Protein 3PWF (pdb70)

Solvent-accessible surface area: 15408 Å² total; per-residue (Å²): 98,4,169,123,104,93,3,64,101,34,1,68,75,0,12,19,18,1,0,44,4,8,0,50,4,43,2,0,2,59,58,0,84,134,63,51,23,66,39,0,0,32,2,0,92,0,0,1,49,0,1,11,0,0,0,36,26,0,2,84,3,18,41,82,44,27,136,0,18,94,1,0,53,59,2,18,100,23,2,40,109,14,31,124,104,20,0,49,86,25,28,122,21,0,89,176,40,41,19,152,50,0,43,112,5,1,74,32,0,20,49,1,0,88,48,0,4,73,31,0,90,131,2,42,124,58,5,108,145,60,89,33,10,145,21,173,59,0,16,0,0,30,78,0,0,25,3,10,37,40,142,15,54,121,141,4,94,40,43,41,11,47,60,172,128,11,49,61,43,152,109,6,176,131,104,94,2,95,103,34,1,63,78,0,11,19,19,1,0,42,2,7,0,47,4,43,1,0,3,56,59,0,87,133,65,51,24,62,37,0,0,18,3,0,91,0,0,1,47,0,0,11,0,0,0,33,25,0,3,86,2,19,43,83,46,27,141,0,16,95,1,0,54,59,2,15,103,23,2,36,110,16,31,123,102,21,0,47,86,26,33,122,23,1,106,178,28,51,20,165,61,0,44,121,10,0,77,29,0,20,45,0,0,89,40,0,4,85,24,0,106,135,1,41,91,69,6,107,139,60,82,34,14,160,19,165,76,0,32,0,0,33,79,0,0,40,2,16,44,59,133,7,38,129,142,0,79,28,39,44,11,65,73,146,98,14,52,62,46,134

Foldseek 3Di:
DDDDVVVLVVLVVLLVVLVVQLVVLQVVLVVCVVVPNNVSSVVSNVVSVVSVVVNVVSCVVNVNDDDLLVVLVVLLVVLVCLQPPNLVVQLVVCVVVVPVVSVVLSQLANVQSVVSNVVSVVQSVQVVVVHGDDFDKKWAAPPRGRIGTNDDDQARPRPGHGSVRTDMGD/DDDDVVVLVVLVVLLVVLQVLLVVLQVVLVVCVVVPNNVVSVVSNVVSVVSVVSNVVSCVVNVNDDDLLVVLVVLLVVLVCLQPPNLVVQLVVCVVVVPVVSVLLSQLVNVQSVVSNVVSVVQSVQVVVPHGDDFDKKWAAPPRGRIDTPAFDCADPRPGHGSVRTDMDD

CATH classification: 1.20.1260.10 (+1 more: 2.20.28.10)

InterPro domains:
  IPR003251 Rubrerythrin, diiron-binding domain [PF02915] (10-124)
  IPR003251 Rubrerythrin, diiron-binding domain [cd01041] (7-129)
  IPR009040 Ferritin-like diiron domain [PS50905] (2-132)
  IPR009078 Ferritin-like superfamily [SSF47240] (3-132)
  IPR012347 Ferritin-like [G3DSA:1.20.1260.10] (2-132)
  IPR024934 Rubredoxin-like domain [PS50903] (137-170)
  IPR048574 Rubrerythrin, rubredoxin-like domain [PF21349] (140-167)
  IPR052753 Rubrerythrin-2/Nigerythrin [PTHR33746] (5-171)

Structure (mmCIF, N/CA/C/O backbone):
data_3PWF
#
_entry.id   3PWF
#
_cell.length_a   104.870
_cell.length_b   104.870
_cell.length_c   79.840
_cell.angle_alpha   90.000
_cell.angle_beta   90.000
_cell.angle_gamma   90.000
#
_symmetry.space_group_name_H-M   'P 42 21 2'
#
loop_
_entity.id
_entity.type
_entity.pdbx_description
1 polymer Rubrerythrin
2 non-polymer 'FE (II) ION'
3 water water
#
loop_
_atom_site.group_PDB
_atom_site.id
_atom_site.type_symbol
_atom_site.label_atom_id
_atom_site.label_alt_id
_atom_site.label_comp_id
_atom_site.label_asym_id
_atom_site.label_entity_id
_atom_site.label_seq_id
_atom_site.pdbx_PDB_ins_code
_atom_site.Cartn_x
_atom_site.Cartn_y
_atom_site.Cartn_z
_atom_site.occupancy
_atom_site.B_iso_or_equiv
_atom_site.auth_seq_id
_atom_site.auth_comp_id
_atom_site.auth_asym_id
_atom_site.auth_atom_id
_atom_site.pdbx_PDB_model_num
ATOM 1 N N . VAL A 1 1 ? 12.752 -39.066 -32.612 1.00 21.57 2 VAL A N 1
ATOM 2 C CA . VAL A 1 1 ? 11.584 -39.809 -31.965 1.00 19.57 2 VAL A CA 1
ATOM 3 C C . VAL A 1 1 ? 12.194 -41.054 -31.366 1.00 20.12 2 VAL A C 1
ATOM 4 O O . VAL A 1 1 ? 13.039 -41.688 -31.950 1.00 20.04 2 VAL A O 1
ATOM 8 N N . VAL A 1 2 ? 11.828 -41.336 -30.136 1.00 18.13 3 VAL A N 1
ATOM 9 C CA . VAL A 1 2 ? 12.372 -42.570 -29.473 1.00 18.48 3 VAL A CA 1
ATOM 10 C C . VAL A 1 2 ? 11.885 -43.833 -30.149 1.00 18.67 3 VAL A C 1
ATOM 11 O O . VAL A 1 2 ? 10.673 -43.910 -30.474 1.00 22.95 3 VAL A O 1
ATOM 15 N N . LYS A 1 3 ? 12.759 -44.840 -30.324 1.00 16.22 4 LYS A N 1
ATOM 16 C CA . LYS A 1 3 ? 12.428 -46.010 -31.054 1.00 20.64 4 LYS A CA 1
ATOM 17 C C . LYS A 1 3 ? 12.670 -47.327 -30.241 1.00 19.25 4 LYS A C 1
ATOM 18 O O . LYS A 1 3 ? 11.879 -48.312 -30.427 1.00 21.80 4 LYS A O 1
ATOM 24 N N . ARG A 1 4 ? 13.574 -47.320 -29.281 1.00 14.15 5 ARG A N 1
ATOM 25 C CA . ARG A 1 4 ? 13.851 -48.588 -28.589 1.00 13.42 5 ARG A CA 1
ATOM 26 C C . ARG A 1 4 ? 12.696 -48.950 -27.663 1.00 15.46 5 ARG A C 1
ATOM 27 O O . ARG A 1 4 ? 12.086 -48.051 -27.020 1.00 15.27 5 ARG A O 1
ATOM 35 N N . THR A 1 5 ? 12.296 -50.223 -27.618 1.00 14.13 6 THR A N 1
ATOM 36 C CA . THR A 1 5 ? 11.039 -50.636 -26.983 1.00 12.35 6 THR A CA 1
ATOM 37 C C . THR A 1 5 ? 11.026 -50.331 -25.496 1.00 12.40 6 THR A C 1
ATOM 38 O O . THR A 1 5 ? 10.014 -49.833 -24.984 1.00 12.38 6 THR A O 1
ATOM 42 N N . MET A 1 6 ? 12.142 -50.649 -24.812 1.00 10.60 7 MET A N 1
ATOM 43 C CA . MET A 1 6 ? 12.042 -50.412 -23.304 1.00 10.12 7 MET A CA 1
ATOM 44 C C . MET A 1 6 ? 11.983 -48.874 -22.983 1.00 12.17 7 MET A C 1
ATOM 45 O O . MET A 1 6 ? 11.180 -48.432 -22.150 1.00 10.53 7 MET A O 1
ATOM 50 N N . THR A 1 7 ? 12.817 -48.060 -23.644 1.00 11.91 8 THR A N 1
ATOM 51 C CA . THR A 1 7 ? 12.763 -46.602 -23.405 1.00 11.28 8 THR A CA 1
ATOM 52 C C . THR A 1 7 ? 11.427 -46.033 -23.797 1.00 10.55 8 THR A C 1
ATOM 53 O O . THR A 1 7 ? 10.894 -45.138 -23.109 1.00 10.92 8 THR A O 1
ATOM 57 N N . LYS A 1 8 ? 10.872 -46.515 -24.916 1.00 10.72 9 LYS A N 1
ATOM 58 C CA . LYS A 1 8 ? 9.526 -46.020 -25.234 1.00 11.99 9 LYS A CA 1
ATOM 59 C C . LYS A 1 8 ? 8.516 -46.368 -24.183 1.00 11.65 9 LYS A C 1
ATOM 60 O O . LYS A 1 8 ? 7.680 -45.497 -23.814 1.00 11.92 9 LYS A O 1
ATOM 66 N N A LYS A 1 9 ? 8.555 -47.598 -23.656 0.50 10.99 10 LYS A N 1
ATOM 67 N N B LYS A 1 9 ? 8.581 -47.591 -23.642 0.50 10.87 10 LYS A N 1
ATOM 68 C CA A LYS A 1 9 ? 7.588 -47.987 -22.613 0.50 11.51 10 LYS A CA 1
ATOM 69 C CA B LYS A 1 9 ? 7.618 -47.993 -22.600 0.50 11.44 10 LYS A CA 1
ATOM 70 C C A LYS A 1 9 ? 7.785 -47.092 -21.357 0.50 11.43 10 LYS A C 1
ATOM 71 C C B LYS A 1 9 ? 7.798 -47.094 -21.355 0.50 11.42 10 LYS A C 1
ATOM 72 O O A LYS A 1 9 ? 6.792 -46.673 -20.765 0.50 10.63 10 LYS A O 1
ATOM 73 O O B LYS A 1 9 ? 6.823 -46.680 -20.759 0.50 11.00 10 LYS A O 1
ATOM 84 N N . PHE A 1 10 ? 9.040 -46.804 -21.010 1.00 10.14 11 PHE A N 1
ATOM 85 C CA . PHE A 1 10 ? 9.308 -45.956 -19.790 1.00 9.35 11 PHE A CA 1
ATOM 86 C C . PHE A 1 10 ? 8.841 -44.538 -20.057 1.00 9.17 11 PHE A C 1
ATOM 87 O O . PHE A 1 10 ? 8.325 -43.953 -19.113 1.00 9.61 11 PHE A O 1
ATOM 95 N N . LEU A 1 11 ? 8.984 -43.975 -21.254 1.00 9.52 12 LEU A N 1
ATOM 96 C CA . LEU A 1 11 ? 8.509 -42.606 -21.469 1.00 11.40 12 LEU A CA 1
ATOM 97 C C . LEU A 1 11 ? 6.959 -42.610 -21.508 1.00 10.82 12 LEU A C 1
ATOM 98 O O . LEU A 1 11 ? 6.351 -41.631 -21.070 1.00 12.19 12 LEU A O 1
ATOM 103 N N . GLU A 1 12 ? 6.332 -43.699 -21.949 1.00 11.06 13 GLU A N 1
ATOM 104 C CA . GLU A 1 12 ? 4.829 -43.781 -21.876 1.00 11.62 13 GLU A CA 1
ATOM 105 C C . GLU A 1 12 ? 4.401 -43.830 -20.391 1.00 9.83 13 GLU A C 1
ATOM 106 O O . GLU A 1 12 ? 3.427 -43.127 -20.050 1.00 11.74 13 GLU A O 1
ATOM 112 N N . GLU A 1 13 ? 5.114 -44.605 -19.577 1.00 10.83 14 GLU A N 1
ATOM 113 C CA . GLU A 1 13 ? 4.845 -44.629 -18.105 1.00 11.94 14 GLU A CA 1
ATOM 114 C C . GLU A 1 13 ? 5.090 -43.266 -17.516 1.00 11.67 14 GLU A C 1
ATOM 115 O O . GLU A 1 13 ? 4.276 -42.787 -16.643 1.00 11.42 14 GLU A O 1
ATOM 121 N N . ALA A 1 14 ? 6.201 -42.633 -17.904 1.00 10.64 15 ALA A N 1
ATOM 122 C CA . ALA A 1 14 ? 6.498 -41.287 -17.336 1.00 9.97 15 ALA A CA 1
ATOM 123 C C . ALA A 1 14 ? 5.434 -40.253 -17.795 1.00 10.07 15 ALA A C 1
ATOM 124 O O . ALA A 1 14 ? 5.078 -39.360 -17.034 1.00 11.84 15 ALA A O 1
ATOM 126 N N . PHE A 1 15 ? 4.945 -40.291 -19.080 1.00 9.33 16 PHE A N 1
ATOM 127 C CA . PHE A 1 15 ? 3.890 -39.436 -19.482 1.00 8.86 16 PHE A CA 1
ATOM 128 C C . PHE A 1 15 ? 2.640 -39.646 -18.596 1.00 10.61 16 PHE A C 1
ATOM 129 O O . PHE A 1 15 ? 2.007 -38.656 -18.185 1.00 9.89 16 PHE A O 1
ATOM 137 N N . ALA A 1 16 ? 2.240 -40.897 -18.373 1.00 10.33 17 ALA A N 1
ATOM 138 C CA . ALA A 1 16 ? 1.086 -41.127 -17.464 1.00 10.62 17 ALA A CA 1
ATOM 139 C C . ALA A 1 16 ? 1.360 -40.600 -16.044 1.00 11.20 17 ALA A C 1
ATOM 140 O O . ALA A 1 16 ? 0.472 -39.960 -15.473 1.00 11.44 17 ALA A O 1
ATOM 142 N N . GLY A 1 17 ? 2.568 -40.789 -15.523 1.00 11.21 18 GLY A N 1
ATOM 143 C CA . GLY A 1 17 ? 2.837 -40.333 -14.159 1.00 11.61 18 GLY A CA 1
ATOM 144 C C . GLY A 1 17 ? 2.839 -38.805 -14.063 1.00 10.81 18 GLY A C 1
ATOM 145 O O . GLY A 1 17 ? 2.350 -38.267 -13.028 1.00 12.43 18 GLY A O 1
ATOM 146 N N . GLU A 1 18 ? 3.366 -38.127 -15.100 1.00 9.65 19 GLU A N 1
ATOM 147 C CA . GLU A 1 18 ? 3.385 -36.655 -15.107 1.00 9.29 19 GLU A CA 1
ATOM 148 C C . GLU A 1 18 ? 1.970 -36.180 -15.209 1.00 8.85 19 GLU A C 1
ATOM 149 O O . GLU A 1 18 ? 1.592 -35.131 -14.605 1.00 9.09 19 GLU A O 1
ATOM 155 N N . SER A 1 19 ? 1.194 -36.813 -16.129 1.00 10.09 20 SER A N 1
ATOM 156 C CA . SER A 1 19 ? -0.229 -36.416 -16.282 1.00 8.66 20 SER A CA 1
ATOM 157 C C . SER A 1 19 ? -0.968 -36.592 -14.931 1.00 9.45 20 SER A C 1
ATOM 158 O O . SER A 1 19 ? -1.769 -35.669 -14.590 1.00 9.36 20 SER A O 1
ATOM 161 N N . MET A 1 20 ? -0.736 -37.687 -14.243 1.00 9.47 21 MET A N 1
ATOM 162 C CA . MET A 1 20 ? -1.476 -37.866 -12.961 1.00 10.41 21 MET A CA 1
ATOM 163 C C . MET A 1 20 ? -0.957 -36.880 -11.879 1.00 11.43 21 MET A C 1
ATOM 164 O O . MET A 1 20 ? -1.803 -36.363 -11.079 1.00 11.15 21 MET A O 1
ATOM 169 N N . ALA A 1 21 ? 0.366 -36.568 -11.885 1.00 9.97 22 ALA A N 1
ATOM 170 C CA . ALA A 1 21 ? 0.796 -35.570 -10.941 1.00 11.46 22 ALA A CA 1
ATOM 171 C C . ALA A 1 21 ? 0.264 -34.191 -11.164 1.00 10.27 22 ALA A C 1
ATOM 172 O O . ALA A 1 21 ? -0.258 -33.533 -10.291 1.00 10.30 22 ALA A O 1
ATOM 174 N N . HIS A 1 22 ? 0.213 -33.761 -12.418 1.00 9.52 23 HIS A N 1
ATOM 175 C CA . HIS A 1 22 ? -0.412 -32.522 -12.760 1.00 10.21 23 HIS A CA 1
ATOM 176 C C . HIS A 1 22 ? -1.867 -32.496 -12.337 1.00 9.95 23 HIS A C 1
ATOM 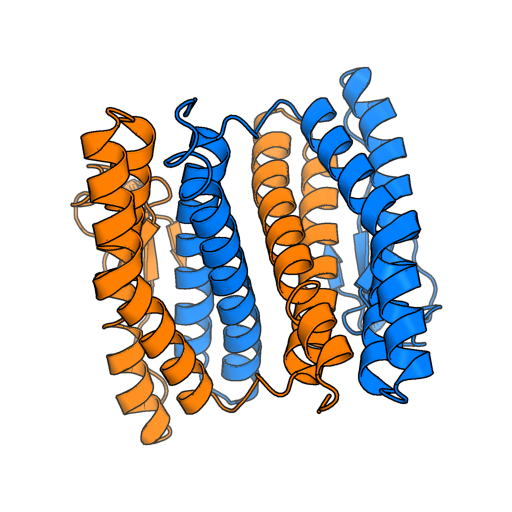177 O O . HIS A 1 22 ? -2.320 -31.481 -11.782 1.00 10.25 23 HIS A O 1
ATOM 184 N N . MET A 1 23 ? -2.645 -33.572 -12.576 1.00 9.35 24 MET A N 1
ATOM 185 C CA . MET A 1 23 ? -4.080 -33.625 -12.236 1.00 9.33 24 MET A CA 1
ATOM 186 C C . MET A 1 23 ? -4.226 -33.562 -10.706 1.00 10.07 24 MET A C 1
ATOM 187 O O . MET A 1 23 ? -5.059 -32.798 -10.249 1.00 10.90 24 MET A O 1
ATOM 192 N N . ARG A 1 24 ? -3.409 -34.320 -9.993 1.00 11.12 25 ARG A N 1
ATOM 193 C CA . ARG A 1 24 ? -3.497 -34.277 -8.497 1.00 11.00 25 ARG A CA 1
ATOM 194 C C . ARG A 1 24 ? -3.254 -32.849 -8.054 1.00 10.38 25 ARG A C 1
ATOM 195 O O . ARG A 1 24 ? -3.987 -32.381 -7.132 1.00 10.92 25 ARG A O 1
ATOM 203 N N . TYR A 1 25 ? -2.267 -32.137 -8.616 1.00 10.79 26 TYR A N 1
ATOM 204 C CA . TYR A 1 25 ? -1.934 -30.845 -8.093 1.00 11.94 26 TYR A CA 1
ATOM 205 C C . TYR A 1 25 ? -2.995 -29.868 -8.430 1.00 12.57 26 TYR A C 1
ATOM 206 O O . TYR A 1 25 ? -3.208 -28.948 -7.640 1.00 12.83 26 TYR A O 1
ATOM 215 N N . LEU A 1 26 ? -3.675 -29.985 -9.608 1.00 11.20 27 LEU A N 1
ATOM 216 C CA . LEU A 1 26 ? -4.858 -29.106 -9.840 1.00 11.47 27 LEU A CA 1
ATOM 217 C C . LEU A 1 26 ? -5.971 -29.379 -8.808 1.00 11.89 27 LEU A C 1
ATOM 218 O O . LEU A 1 26 ? -6.619 -28.411 -8.406 1.00 12.96 27 LEU A O 1
ATOM 223 N N . ILE A 1 27 ? -6.241 -30.630 -8.509 1.00 10.22 28 ILE A N 1
ATOM 224 C CA . ILE A 1 27 ? -7.267 -31.018 -7.503 1.00 10.24 28 ILE A CA 1
ATOM 225 C C . ILE A 1 27 ? -6.834 -30.449 -6.162 1.00 12.38 28 ILE A C 1
ATOM 226 O O . ILE A 1 27 ? -7.691 -29.909 -5.480 1.00 12.52 28 ILE A O 1
ATOM 231 N N . PHE A 1 28 ? -5.563 -30.608 -5.799 1.00 11.11 29 PHE A N 1
ATOM 232 C CA . PHE A 1 28 ? -5.072 -30.119 -4.446 1.00 11.63 29 PHE A CA 1
ATOM 233 C C . PHE A 1 28 ? -5.067 -28.593 -4.404 1.00 13.11 29 PHE A C 1
ATOM 234 O O . PHE A 1 28 ? -5.283 -28.086 -3.301 1.00 16.07 29 PHE A O 1
ATOM 242 N N . ALA A 1 29 ? -4.852 -27.898 -5.526 1.00 12.86 30 ALA A N 1
ATOM 243 C CA . ALA A 1 29 ? -4.862 -26.398 -5.530 1.00 13.02 30 ALA A CA 1
ATOM 244 C C . ALA A 1 29 ? -6.282 -25.941 -5.168 1.00 15.29 30 ALA A C 1
ATOM 245 O O . ALA A 1 29 ? -6.457 -25.023 -4.322 1.00 15.09 30 ALA A O 1
ATOM 247 N N . GLU A 1 30 ? -7.302 -26.586 -5.750 1.00 16.23 31 GLU A N 1
ATOM 248 C CA . GLU A 1 30 ? -8.672 -26.168 -5.479 1.00 16.64 31 GLU A CA 1
ATOM 249 C C . GLU A 1 30 ? -8.989 -26.395 -3.998 1.00 16.77 31 GLU A C 1
ATOM 250 O O . GLU A 1 30 ? -9.531 -25.519 -3.339 1.00 18.35 31 GLU A O 1
ATOM 256 N N . LYS A 1 31 ? -8.569 -27.517 -3.447 1.00 15.52 32 LYS A N 1
ATOM 257 C CA . LYS A 1 31 ? -8.804 -27.833 -2.041 1.00 17.18 32 LYS A CA 1
ATOM 258 C C . LYS A 1 31 ? -8.022 -26.871 -1.140 1.00 19.19 32 LYS A C 1
ATOM 259 O O . LYS A 1 31 ? -8.567 -26.384 -0.118 1.00 18.94 32 LYS A O 1
ATOM 265 N N . ALA A 1 32 ? -6.781 -26.550 -1.468 1.00 15.31 33 ALA A N 1
ATOM 266 C CA . ALA A 1 32 ? -6.028 -25.596 -0.660 1.00 16.20 33 ALA A CA 1
ATOM 267 C C . ALA A 1 32 ? -6.726 -24.192 -0.671 1.00 18.29 33 ALA A C 1
ATOM 268 O O . ALA A 1 32 ? -6.742 -23.501 0.406 1.00 19.63 33 ALA A O 1
ATOM 270 N N . GLU A 1 33 ? -7.238 -23.779 -1.821 1.00 18.82 34 GLU A N 1
ATOM 271 C CA . GLU A 1 33 ? -7.967 -22.479 -1.943 1.00 20.52 34 GLU A CA 1
ATOM 272 C C . GLU A 1 33 ? -9.190 -22.539 -0.996 1.00 22.16 34 GLU A C 1
ATOM 273 O O . GLU A 1 33 ? -9.351 -21.612 -0.151 1.00 22.24 34 GLU A O 1
ATOM 279 N N . GLN A 1 34 ? -9.934 -23.644 -1.020 1.00 21.38 35 GLN A N 1
ATOM 280 C CA . GLN A 1 34 ? -11.197 -23.845 -0.194 1.00 22.09 35 GLN A CA 1
ATOM 281 C C . GLN A 1 34 ? -10.843 -23.786 1.257 1.00 23.14 35 GLN A C 1
ATOM 282 O O . GLN A 1 34 ? -11.647 -23.262 2.064 1.00 25.82 35 GLN A O 1
ATOM 288 N N . GLU A 1 35 ? -9.652 -24.295 1.625 1.00 20.40 36 GLU A N 1
ATOM 289 C CA . GLU A 1 35 ? -9.292 -24.383 3.046 1.00 20.01 36 GLU A CA 1
ATOM 290 C C . GLU A 1 35 ? -8.601 -23.111 3.591 1.00 20.28 36 GLU A C 1
ATOM 291 O O . GLU A 1 35 ? -8.246 -23.064 4.808 1.00 21.51 36 GLU A O 1
ATOM 297 N N . GLY A 1 36 ? -8.325 -22.154 2.718 1.00 21.23 37 GLY A N 1
ATOM 298 C CA . GLY A 1 36 ? -7.680 -20.835 3.217 1.00 19.20 37 GLY A CA 1
ATOM 299 C C . GLY A 1 36 ? -6.193 -20.781 3.135 1.00 22.39 37 GLY A C 1
ATOM 300 O O . GLY A 1 36 ? -5.533 -19.934 3.794 1.00 20.98 37 GLY A O 1
ATOM 301 N N . PHE A 1 37 ? -5.625 -21.596 2.187 1.00 17.50 38 PHE A N 1
ATOM 302 C CA . PHE A 1 37 ? -4.192 -21.551 1.916 1.00 17.81 38 PHE A CA 1
ATOM 303 C C . PHE A 1 37 ? -3.973 -21.071 0.449 1.00 19.68 38 PHE A C 1
ATOM 304 O O . PHE A 1 37 ? -3.462 -21.854 -0.384 1.00 16.94 38 PHE A O 1
ATOM 312 N N . PRO A 1 38 ? -4.200 -19.795 0.151 1.00 18.09 39 PRO A N 1
ATOM 313 C CA . PRO A 1 38 ? -4.004 -19.310 -1.236 1.00 19.90 39 PRO A CA 1
ATOM 314 C C . PRO A 1 38 ? -2.612 -19.425 -1.750 1.00 17.66 39 PRO A C 1
ATOM 315 O O . PRO A 1 38 ? -2.471 -19.679 -3.002 1.00 16.85 39 PRO A O 1
ATOM 319 N N . ASN A 1 39 ? -1.594 -19.250 -0.923 1.00 16.68 40 ASN A N 1
ATOM 320 C CA . ASN A 1 39 ? -0.261 -19.272 -1.506 1.00 17.35 40 ASN A CA 1
ATOM 321 C C . ASN A 1 39 ? 0.131 -20.745 -1.783 1.00 17.51 40 ASN A C 1
ATOM 322 O O . ASN A 1 39 ? 0.854 -20.991 -2.749 1.00 17.53 40 ASN A O 1
ATOM 327 N N . ILE A 1 40 ? -0.260 -21.685 -0.904 1.00 15.47 41 ILE A N 1
ATOM 328 C CA . ILE A 1 40 ? -0.046 -23.152 -1.216 1.00 15.14 41 ILE A CA 1
ATOM 329 C C . ILE A 1 40 ? -0.827 -23.515 -2.517 1.00 16.84 41 ILE A C 1
ATOM 330 O O . ILE A 1 40 ? -0.334 -24.318 -3.335 1.00 14.29 41 ILE A O 1
ATOM 335 N N . ALA A 1 41 ? -2.029 -22.964 -2.653 1.00 13.77 42 ALA A N 1
ATOM 336 C CA . ALA A 1 41 ? -2.775 -23.279 -3.914 1.00 15.52 42 ALA A CA 1
ATOM 337 C C . ALA A 1 41 ? -1.990 -22.769 -5.071 1.00 15.67 42 ALA A C 1
ATOM 338 O O . ALA A 1 41 ? -1.971 -23.485 -6.118 1.00 13.61 42 ALA A O 1
ATOM 340 N N . LYS A 1 42 ? -1.389 -21.545 -4.961 1.00 13.59 43 LYS A N 1
ATOM 341 C CA . LYS A 1 42 ? -0.592 -21.012 -6.113 1.00 14.62 43 LYS A CA 1
ATOM 342 C C . LYS A 1 42 ? 0.605 -21.931 -6.430 1.00 13.23 43 LYS A C 1
ATOM 343 O O . LYS A 1 42 ? 0.931 -22.151 -7.566 1.00 15.09 43 LYS A O 1
ATOM 349 N N . LEU A 1 43 ? 1.242 -22.391 -5.375 1.00 13.00 44 LEU A N 1
ATOM 350 C CA . LEU A 1 43 ? 2.406 -23.316 -5.490 1.00 12.90 44 LEU A CA 1
ATOM 351 C C . LEU A 1 43 ? 1.981 -24.613 -6.240 1.00 14.15 44 LEU A C 1
ATOM 352 O O . LEU A 1 43 ? 2.649 -25.062 -7.205 1.00 12.61 44 LEU A O 1
ATOM 357 N N . PHE A 1 44 ? 0.824 -25.188 -5.832 1.00 14.68 45 PHE A N 1
ATOM 358 C CA . PHE A 1 44 ? 0.331 -26.427 -6.575 1.00 11.61 45 PHE A CA 1
ATOM 359 C C . PHE A 1 44 ? 0.011 -26.068 -8.052 1.00 13.35 45 PHE A C 1
ATOM 360 O O . PHE A 1 44 ? 0.276 -26.929 -8.875 1.00 13.20 45 PHE A O 1
ATOM 368 N N . ARG A 1 45 ? -0.586 -24.918 -8.354 1.00 12.73 46 ARG A N 1
ATOM 369 C CA . ARG A 1 45 ? -0.894 -24.656 -9.761 1.00 13.63 46 ARG A CA 1
ATOM 370 C C . ARG A 1 45 ? 0.441 -24.429 -10.530 1.00 14.63 46 ARG A C 1
ATOM 371 O O . ARG A 1 45 ? 0.487 -24.809 -11.702 1.00 13.45 46 ARG A O 1
ATOM 379 N N . ALA A 1 46 ? 1.426 -23.715 -9.969 1.00 12.77 47 ALA A N 1
ATOM 380 C CA . ALA A 1 46 ? 2.675 -23.489 -10.701 1.00 11.90 47 ALA A CA 1
ATOM 381 C C . ALA A 1 46 ? 3.379 -24.833 -10.921 1.00 10.69 47 ALA A C 1
ATOM 382 O O . ALA A 1 46 ? 3.828 -25.120 -12.028 1.00 12.55 47 ALA A O 1
ATOM 384 N N . ILE A 1 47 ? 3.429 -25.686 -9.904 1.00 11.04 48 ILE A N 1
ATOM 385 C CA . ILE A 1 47 ? 4.083 -26.997 -10.083 1.00 10.61 48 ILE A CA 1
ATOM 386 C C . ILE A 1 47 ? 3.242 -27.835 -11.069 1.00 11.06 48 ILE A C 1
ATOM 387 O O . ILE A 1 47 ? 3.850 -28.529 -11.881 1.00 11.27 48 ILE A O 1
ATOM 392 N N . ALA A 1 48 ? 1.931 -27.702 -11.049 1.00 11.76 49 ALA A N 1
ATOM 393 C CA . ALA A 1 48 ? 1.164 -28.438 -12.106 1.00 10.41 49 ALA A CA 1
ATOM 394 C C . ALA A 1 48 ? 1.645 -28.014 -13.481 1.00 11.09 49 ALA A C 1
ATOM 395 O O . ALA A 1 48 ? 1.679 -28.850 -14.399 1.00 11.72 49 ALA A O 1
ATOM 397 N N . TYR A 1 49 ? 1.936 -26.701 -13.692 1.00 11.21 50 TYR A N 1
ATOM 398 C CA . TYR A 1 49 ? 2.421 -26.281 -15.052 1.00 12.11 50 TYR A CA 1
ATOM 399 C C . TYR A 1 49 ? 3.788 -26.932 -15.317 1.00 11.74 50 TYR A C 1
ATOM 400 O O . TYR A 1 49 ? 4.069 -27.362 -16.429 1.00 10.52 50 TYR A O 1
ATOM 409 N N . ALA A 1 50 ? 4.668 -26.973 -14.300 1.00 10.28 51 ALA A N 1
ATOM 410 C CA . ALA A 1 50 ? 5.925 -27.682 -14.525 1.00 10.29 51 ALA A CA 1
ATOM 411 C C . ALA A 1 50 ? 5.688 -29.138 -14.940 1.00 10.47 51 ALA A C 1
ATOM 412 O O . ALA A 1 50 ? 6.436 -29.636 -15.775 1.00 9.57 51 ALA A O 1
ATOM 414 N N . GLU A 1 51 ? 4.692 -29.833 -14.387 1.00 10.46 52 GLU A N 1
ATOM 415 C CA . GLU A 1 51 ? 4.497 -31.265 -14.798 1.00 10.57 52 GLU A CA 1
ATOM 416 C C . GLU A 1 51 ? 3.874 -31.327 -16.191 1.00 8.71 52 GLU A C 1
ATOM 417 O O . GLU A 1 51 ? 4.155 -32.278 -16.928 1.00 11.14 52 GLU A O 1
ATOM 423 N N . PHE A 1 52 ? 3.102 -30.301 -16.614 1.00 10.18 53 PHE A N 1
ATOM 424 C CA . PHE A 1 52 ? 2.690 -30.199 -18.040 1.00 9.67 53 PHE A CA 1
ATOM 425 C C . PHE A 1 52 ? 3.916 -30.075 -18.901 1.00 11.95 53 PHE A C 1
ATOM 426 O O . PHE A 1 52 ? 3.960 -30.708 -19.964 1.00 11.40 53 PHE A O 1
ATOM 434 N N . VAL A 1 53 ? 4.917 -29.234 -18.509 1.00 11.16 54 VAL A N 1
ATOM 435 C CA . VAL A 1 53 ? 6.139 -29.168 -19.376 1.00 9.95 54 VAL A CA 1
ATOM 436 C C . VAL A 1 53 ? 6.814 -30.535 -19.478 1.00 9.56 54 VAL A C 1
ATOM 437 O O . VAL A 1 53 ? 7.178 -31.014 -20.592 1.00 11.58 54 VAL A O 1
ATOM 441 N N . HIS A 1 54 ? 6.921 -31.235 -18.320 1.00 8.39 55 HIS A N 1
ATOM 442 C CA . HIS A 1 54 ? 7.602 -32.521 -18.342 1.00 9.30 55 HIS A CA 1
ATOM 443 C C . HIS A 1 54 ? 6.825 -33.509 -19.266 1.00 9.76 55 HIS A C 1
ATOM 444 O O . HIS A 1 54 ? 7.443 -34.260 -20.002 1.00 10.03 55 HIS A O 1
ATOM 451 N N . ALA A 1 55 ? 5.501 -33.546 -19.103 1.00 10.46 56 ALA A N 1
ATOM 452 C CA . ALA A 1 55 ? 4.687 -34.479 -19.888 1.00 9.16 56 ALA A CA 1
ATOM 453 C C . ALA A 1 55 ? 4.784 -34.142 -21.387 1.00 10.01 56 ALA A C 1
ATOM 454 O O . ALA A 1 55 ? 4.881 -35.075 -22.182 1.00 10.89 56 ALA A O 1
ATOM 456 N N . LYS A 1 56 ? 4.737 -32.842 -21.672 1.00 10.30 57 LYS A N 1
ATOM 457 C CA . LYS A 1 56 ? 4.759 -32.453 -23.099 1.00 9.04 57 LYS A CA 1
ATOM 458 C C . LYS A 1 56 ? 6.077 -32.874 -23.676 1.00 11.68 57 LYS A C 1
ATOM 459 O O . LYS A 1 56 ? 6.139 -33.352 -24.806 1.00 11.25 57 LYS A O 1
ATOM 465 N N . ASN A 1 57 ? 7.153 -32.732 -22.907 1.00 10.96 58 ASN A N 1
ATOM 466 C CA . ASN A 1 57 ? 8.466 -33.099 -23.447 1.00 11.41 58 ASN A CA 1
ATOM 467 C C . ASN A 1 57 ? 8.506 -34.632 -23.739 1.00 11.77 58 ASN A C 1
ATOM 468 O O . ASN A 1 57 ? 9.047 -35.079 -24.739 1.00 10.93 58 ASN A O 1
ATOM 473 N N . HIS A 1 58 ? 7.997 -35.470 -22.785 1.00 10.30 59 HIS A N 1
ATOM 474 C CA . HIS A 1 58 ? 7.996 -36.918 -23.057 1.00 9.87 59 HIS A CA 1
ATOM 475 C C . HIS A 1 58 ? 7.091 -37.203 -24.263 1.00 10.55 59 HIS A C 1
ATOM 476 O O . HIS A 1 58 ? 7.458 -38.076 -25.074 1.00 11.62 59 HIS A O 1
ATOM 483 N N . PHE A 1 59 ? 5.941 -36.532 -24.387 1.00 10.25 60 PHE A N 1
ATOM 484 C CA . PHE A 1 59 ? 4.959 -36.847 -25.456 1.00 9.94 60 PHE A CA 1
ATOM 485 C C . PHE A 1 59 ? 5.598 -36.467 -26.845 1.00 11.06 60 PHE A C 1
ATOM 486 O O . PHE A 1 59 ? 5.438 -37.226 -27.790 1.00 11.65 60 PHE A O 1
ATOM 494 N N . ILE A 1 60 ? 6.383 -35.407 -26.891 1.00 11.26 61 ILE A N 1
ATOM 495 C CA . ILE A 1 60 ? 7.016 -35.005 -28.161 1.00 12.62 61 ILE A CA 1
ATOM 496 C C . ILE A 1 60 ? 8.141 -35.969 -28.386 1.00 12.90 61 ILE A C 1
ATOM 497 O O . ILE A 1 60 ? 8.377 -36.351 -29.593 1.00 14.36 61 ILE A O 1
ATOM 502 N N . ALA A 1 61 ? 8.896 -36.372 -27.361 1.00 12.87 62 ALA A N 1
ATOM 503 C CA . ALA A 1 61 ? 9.982 -37.385 -27.588 1.00 12.76 62 ALA A CA 1
ATOM 504 C C . ALA A 1 61 ? 9.436 -38.723 -28.131 1.00 15.67 62 ALA A C 1
ATOM 505 O O . ALA A 1 61 ? 10.142 -39.459 -28.906 1.00 16.96 62 ALA A O 1
ATOM 507 N N . LEU A 1 62 ? 8.184 -39.045 -27.790 1.00 12.14 63 LEU A N 1
ATOM 508 C CA . LEU A 1 62 ? 7.480 -40.227 -28.290 1.00 13.54 63 LEU A CA 1
ATOM 509 C C . LEU A 1 62 ? 6.940 -40.023 -29.745 1.00 14.30 63 LEU A C 1
ATOM 510 O O . LEU A 1 62 ? 6.383 -41.022 -30.325 1.00 16.29 63 LEU A O 1
ATOM 515 N N . GLY A 1 63 ? 7.025 -38.781 -30.196 1.00 14.15 64 GLY A N 1
ATOM 516 C CA . GLY A 1 63 ? 6.543 -38.457 -31.574 1.00 12.98 64 GLY A CA 1
ATOM 517 C C . GLY A 1 63 ? 5.012 -38.373 -31.639 1.00 14.95 64 GLY A C 1
ATOM 518 O O . GLY A 1 63 ? 4.414 -38.518 -32.793 1.00 18.41 64 GLY A O 1
ATOM 519 N N . LYS A 1 64 ? 4.283 -38.097 -30.553 1.00 13.18 65 LYS A N 1
ATOM 520 C CA . LYS A 1 64 ? 2.787 -38.179 -30.594 1.00 14.03 65 LYS A CA 1
ATOM 521 C C . LYS A 1 64 ? 2.152 -36.844 -30.953 1.00 14.17 65 LYS A C 1
ATOM 522 O O . LYS A 1 64 ? 0.928 -36.817 -31.054 1.00 18.88 65 LYS A O 1
ATOM 528 N N . LEU A 1 65 ? 2.891 -35.772 -31.016 1.00 14.31 66 LEU A N 1
ATOM 529 C CA . LEU A 1 65 ? 2.306 -34.446 -31.317 1.00 14.93 66 LEU A CA 1
ATOM 530 C C . LEU A 1 65 ? 2.390 -34.228 -32.836 1.00 17.10 66 LEU A C 1
ATOM 531 O O . LEU A 1 65 ? 3.454 -34.333 -33.422 1.00 17.21 66 LEU A O 1
ATOM 536 N N . GLY A 1 66 ? 1.237 -33.931 -33.409 1.00 14.44 67 GLY A N 1
ATOM 537 C CA . GLY A 1 66 ? 1.222 -33.555 -34.881 1.00 18.40 67 GLY A CA 1
ATOM 538 C C . GLY A 1 66 ? 0.573 -32.186 -35.096 1.00 13.60 67 GLY A C 1
ATOM 539 O O . GLY A 1 66 ? 0.533 -31.307 -34.237 1.00 15.83 67 GLY A O 1
ATOM 540 N N . LYS A 1 67 ? 0.122 -31.983 -36.368 1.00 14.77 68 LYS A N 1
ATOM 541 C CA . LYS A 1 67 ? -0.647 -30.817 -36.652 1.00 14.10 68 LYS A CA 1
ATOM 542 C C . LYS A 1 67 ? -2.063 -30.969 -36.147 1.00 12.56 68 LYS A C 1
ATOM 543 O O . LYS A 1 67 ? -2.505 -32.091 -35.827 1.00 14.09 68 LYS A O 1
ATOM 549 N N . THR A 1 68 ? -2.741 -29.843 -36.110 1.00 13.39 69 THR A N 1
ATOM 550 C CA . THR A 1 68 ? -4.115 -29.784 -35.483 1.00 15.99 69 THR A CA 1
ATOM 551 C C . THR A 1 68 ? -5.049 -30.829 -35.964 1.00 17.42 69 THR A C 1
ATOM 552 O O . THR A 1 68 ? -5.766 -31.456 -35.179 1.00 14.53 69 THR A O 1
ATOM 556 N N . PRO A 1 69 ? -5.162 -31.085 -37.314 1.00 14.69 70 PRO A N 1
ATOM 557 C CA . PRO A 1 69 ? -6.129 -32.090 -37.673 1.00 14.75 70 PRO A CA 1
ATOM 558 C C . PRO A 1 69 ? -5.827 -33.494 -37.142 1.00 13.24 70 PRO A C 1
ATOM 559 O O . PRO A 1 69 ? -6.767 -34.265 -36.813 1.00 16.48 70 PRO A O 1
ATOM 563 N N . GLU A 1 70 ? -4.552 -33.876 -37.115 1.00 14.89 71 GLU A N 1
ATOM 564 C CA . GLU A 1 70 ? -4.128 -35.173 -36.627 1.00 14.88 71 GLU A CA 1
ATOM 565 C C . GLU A 1 70 ? -4.332 -35.202 -35.107 1.00 14.44 71 GLU A C 1
ATOM 566 O O . GLU A 1 70 ? -4.653 -36.250 -34.638 1.00 14.35 71 GLU A O 1
ATOM 572 N N . ASN A 1 71 ? -4.048 -34.079 -34.440 1.00 13.79 72 ASN A N 1
ATOM 573 C CA . ASN A 1 71 ? -4.326 -34.096 -32.939 1.00 13.42 72 ASN A CA 1
ATOM 574 C C . ASN A 1 71 ? -5.834 -34.291 -32.721 1.00 15.65 72 ASN A C 1
ATOM 575 O O . ASN A 1 71 ? -6.231 -34.989 -31.765 1.00 13.05 72 ASN A O 1
ATOM 580 N N . LEU A 1 72 ? -6.707 -33.622 -33.507 1.00 13.29 73 LEU A N 1
ATOM 581 C CA . LEU A 1 72 ? -8.150 -33.807 -33.318 1.00 12.88 73 LEU A CA 1
ATOM 582 C C . LEU A 1 72 ? -8.437 -35.238 -33.549 1.00 11.93 73 LEU A C 1
ATOM 583 O O . LEU A 1 72 ? -9.353 -35.788 -32.954 1.00 12.79 73 LEU A O 1
ATOM 588 N N . GLN A 1 73 ? -7.842 -35.854 -34.634 1.00 14.45 74 GLN A N 1
ATOM 589 C CA . GLN A 1 73 ? -8.080 -37.290 -34.862 1.00 15.48 74 GLN A CA 1
ATOM 590 C C . GLN A 1 73 ? -7.711 -38.176 -33.630 1.00 15.18 74 GLN A C 1
ATOM 591 O O . GLN A 1 73 ? -8.437 -39.067 -33.292 1.00 15.80 74 GLN A O 1
ATOM 597 N N . MET A 1 74 ? -6.575 -37.857 -32.984 1.00 14.95 75 MET A N 1
ATOM 598 C CA . MET A 1 74 ? -6.231 -38.622 -31.729 1.00 16.35 75 MET A CA 1
ATOM 599 C C . MET A 1 74 ? -7.380 -38.431 -30.686 1.00 16.18 75 MET A C 1
ATOM 600 O O . MET A 1 74 ? -7.800 -39.399 -30.037 1.00 15.06 75 MET A O 1
ATOM 605 N N . GLY A 1 75 ? -7.847 -37.207 -30.591 1.00 13.52 76 GLY A N 1
ATOM 606 C CA . GLY A 1 75 ? -8.993 -36.936 -29.687 1.00 13.36 76 GLY A CA 1
ATOM 607 C C . GLY A 1 75 ? -10.238 -37.718 -30.059 1.00 14.27 76 GLY A C 1
ATOM 608 O O . GLY A 1 75 ? -10.912 -38.333 -29.211 1.00 15.29 76 GLY A O 1
ATOM 609 N N . ILE A 1 76 ? -10.575 -37.774 -31.365 1.00 12.76 77 ILE A N 1
ATOM 610 C CA . ILE A 1 76 ? -11.769 -38.509 -31.783 1.00 13.52 77 ILE A CA 1
ATOM 611 C C . ILE A 1 76 ? -11.574 -39.99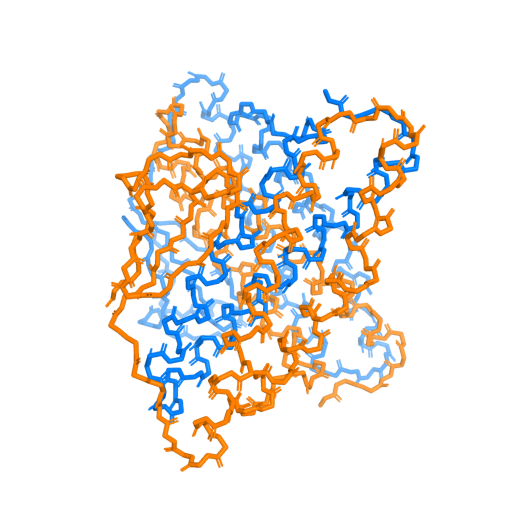1 -31.401 1.00 13.25 77 ILE A C 1
ATOM 612 O O . ILE A 1 76 ? -12.515 -40.606 -30.872 1.00 13.15 77 ILE A O 1
ATOM 617 N N . GLU A 1 77 ? -10.394 -40.569 -31.643 1.00 15.36 78 GLU A N 1
ATOM 618 C CA . GLU A 1 77 ? -10.249 -42.003 -31.374 1.00 14.69 78 GLU A CA 1
ATOM 619 C C . GLU A 1 77 ? -10.25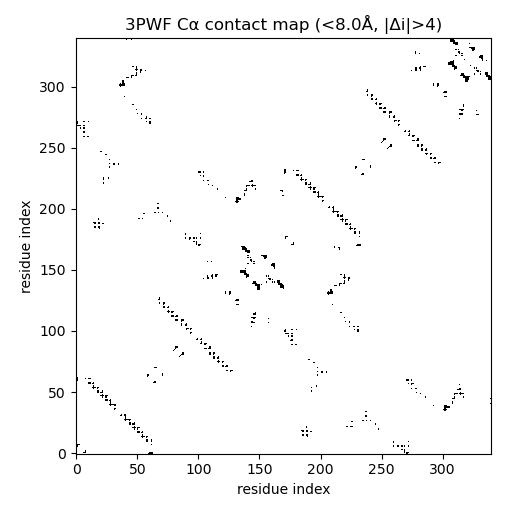6 -42.326 -29.866 1.00 14.58 78 GLU A C 1
ATOM 620 O O . GLU A 1 77 ? -10.789 -43.336 -29.500 1.00 13.50 78 GLU A O 1
A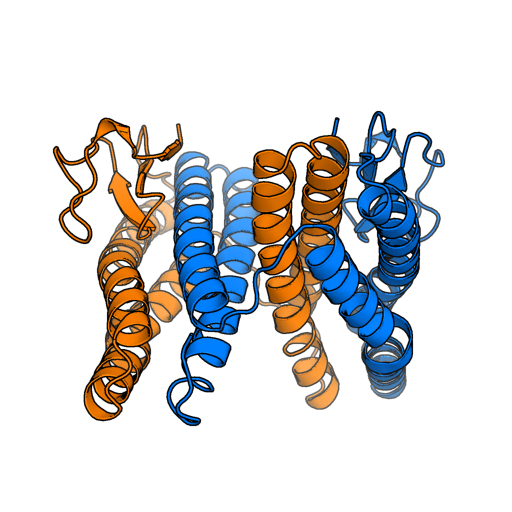TOM 626 N N . GLY A 1 78 ? -9.648 -41.432 -29.084 1.00 14.22 79 GLY A N 1
ATOM 627 C CA . GLY A 1 78 ? -9.630 -41.647 -27.616 1.00 13.03 79 GLY A CA 1
ATOM 628 C C . GLY A 1 78 ? -11.059 -41.516 -27.061 1.00 13.09 79 GLY A C 1
ATOM 629 O O . GLY A 1 78 ? -11.488 -42.349 -26.229 1.00 11.57 79 GLY A O 1
ATOM 630 N N . GLU A 1 79 ? -11.746 -40.455 -27.460 1.00 10.75 80 GLU A N 1
ATOM 631 C CA . GLU A 1 79 ? -13.149 -40.287 -26.945 1.00 9.22 80 GLU A CA 1
ATOM 632 C C . GLU A 1 79 ? -13.986 -41.482 -27.386 1.00 9.39 80 GLU A C 1
ATOM 633 O O . GLU A 1 79 ? -14.783 -42.008 -26.616 1.00 10.97 80 GLU A O 1
ATOM 639 N N . THR A 1 80 ? -13.830 -41.902 -28.666 1.00 11.61 81 THR A N 1
ATOM 640 C CA . THR A 1 80 ? -14.684 -42.964 -29.121 1.00 14.10 81 THR A CA 1
ATOM 641 C C . THR A 1 80 ? -14.391 -44.293 -28.374 1.00 11.98 81 THR A C 1
ATOM 642 O O . THR A 1 80 ? -15.281 -45.069 -28.102 1.00 11.39 81 THR A O 1
ATOM 646 N N . PHE A 1 81 ? -13.132 -44.551 -28.058 1.00 11.35 82 PHE A N 1
ATOM 647 C CA . PHE A 1 81 ? -12.785 -45.707 -27.174 1.00 11.80 82 PHE A CA 1
ATOM 648 C C . PHE A 1 81 ? -13.467 -45.598 -25.821 1.00 11.80 82 PHE A C 1
ATOM 649 O O . PHE A 1 81 ? -14.006 -46.605 -25.363 1.00 11.41 82 PHE A O 1
ATOM 657 N N . GLU A 1 82 ? -13.468 -44.394 -25.248 1.00 10.92 83 GLU A N 1
ATOM 658 C CA . GLU A 1 82 ? -14.137 -44.324 -23.909 1.00 10.92 83 GLU A CA 1
ATOM 659 C C . GLU A 1 82 ? -15.631 -44.532 -24.031 1.00 11.09 83 GLU A C 1
ATOM 660 O O . GLU A 1 82 ? -16.278 -45.124 -23.157 1.00 11.17 83 GLU A O 1
ATOM 666 N N . VAL A 1 83 ? -16.244 -44.006 -25.114 1.00 11.30 84 VAL A N 1
ATOM 667 C CA . VAL A 1 83 ? -17.710 -44.117 -25.308 1.00 9.87 84 VAL A CA 1
ATOM 668 C C . VAL A 1 83 ? -18.123 -45.578 -25.629 1.00 9.35 84 VAL A C 1
ATOM 669 O O . VAL A 1 83 ? -19.169 -46.029 -25.133 1.00 12.64 84 VAL A O 1
ATOM 673 N N . GLU A 1 84 ? -17.413 -46.258 -26.577 1.00 10.96 85 GLU A N 1
ATOM 674 C CA . GLU A 1 84 ? -17.905 -47.574 -27.013 1.00 12.49 85 GLU A CA 1
ATOM 675 C C . GLU A 1 84 ? -17.376 -48.719 -26.172 1.00 13.28 85 GLU A C 1
ATOM 676 O O . GLU A 1 84 ? -18.025 -49.752 -26.089 1.00 13.55 85 GLU A O 1
ATOM 682 N N . GLU A 1 85 ? -16.200 -48.542 -25.600 1.00 11.33 86 GLU A N 1
ATOM 683 C CA . GLU A 1 85 ? -15.547 -49.709 -24.948 1.00 10.66 86 GLU A CA 1
ATOM 684 C C . GLU A 1 85 ? -15.345 -49.452 -23.472 1.00 11.41 86 GLU A C 1
ATOM 685 O O . GLU A 1 85 ? -15.939 -50.154 -22.654 1.00 12.31 86 GLU A O 1
ATOM 691 N N . MET A 1 86 ? -14.529 -48.435 -23.137 1.00 11.41 87 MET A N 1
ATOM 692 C CA . MET A 1 86 ? -14.045 -48.368 -21.731 1.00 10.55 87 MET A CA 1
ATOM 693 C C . MET A 1 86 ? -15.179 -48.016 -20.720 1.00 10.94 87 MET A C 1
ATOM 694 O O . MET A 1 86 ? -15.405 -48.740 -19.736 1.00 10.88 87 MET A O 1
ATOM 699 N N . TYR A 1 87 ? -15.875 -46.858 -20.885 1.00 10.19 88 TYR A N 1
ATOM 700 C CA . TYR A 1 87 ? -16.818 -46.545 -19.822 1.00 9.46 88 TYR A CA 1
ATOM 701 C C . TYR A 1 87 ? -18.069 -47.427 -19.762 1.00 9.84 88 TYR A C 1
ATOM 702 O O . TYR A 1 87 ? -18.574 -47.704 -18.664 1.00 10.48 88 TYR A O 1
ATOM 711 N N . PRO A 1 88 ? -18.620 -47.917 -20.899 1.00 10.41 89 PRO A N 1
ATOM 712 C CA . PRO A 1 88 ? -19.759 -48.846 -20.718 1.00 10.81 89 PRO A CA 1
ATOM 713 C C . PRO A 1 88 ? -19.406 -50.110 -19.912 1.00 10.40 89 PRO A C 1
ATOM 714 O O . PRO A 1 88 ? -20.188 -50.512 -19.063 1.00 13.01 89 PRO A O 1
ATOM 718 N N . VAL A 1 89 ? -18.149 -50.645 -20.115 1.00 9.75 90 VAL A N 1
ATOM 719 C CA . VAL A 1 89 ? -17.751 -51.833 -19.372 1.00 9.09 90 VAL A CA 1
ATOM 720 C C . VAL A 1 89 ? -17.473 -51.416 -17.910 1.00 9.74 90 VAL A C 1
ATOM 721 O O . VAL A 1 89 ? -17.906 -52.166 -17.039 1.00 10.86 90 VAL A O 1
ATOM 725 N N . TYR A 1 90 ? -16.729 -50.328 -17.671 1.00 10.08 91 TYR A N 1
ATOM 726 C CA . TYR A 1 90 ? -16.486 -49.968 -16.252 1.00 10.06 91 TYR A CA 1
ATOM 727 C C . TYR A 1 90 ? -17.800 -49.646 -15.523 1.00 11.21 91 TYR A C 1
ATOM 728 O O . TYR A 1 90 ? -17.915 -50.021 -14.344 1.00 11.38 91 TYR A O 1
ATOM 737 N N . ASN A 1 91 ? -18.745 -48.955 -16.218 1.00 10.82 92 ASN A N 1
ATOM 738 C CA . ASN A 1 91 ? -20.042 -48.640 -15.543 1.00 11.15 92 ASN A CA 1
ATOM 739 C C . ASN A 1 91 ? -20.824 -49.954 -15.297 1.00 11.33 92 ASN A C 1
ATOM 740 O O . ASN A 1 91 ? -21.368 -50.095 -14.162 1.00 13.19 92 ASN A O 1
ATOM 745 N N . LYS A 1 92 ? -20.822 -50.932 -16.230 1.00 10.67 93 LYS A N 1
ATOM 746 C CA . LYS A 1 92 ? -21.566 -52.178 -15.944 1.00 12.58 93 LYS A CA 1
ATOM 747 C C . LYS A 1 92 ? -20.849 -52.930 -14.838 1.00 11.85 93 LYS A C 1
ATOM 748 O O . LYS A 1 92 ? -21.544 -53.550 -13.998 1.00 13.52 93 LYS A O 1
ATOM 754 N N . ALA A 1 93 ? -19.503 -52.935 -14.782 1.00 10.48 94 ALA A N 1
ATOM 755 C CA . ALA A 1 93 ? -18.832 -53.653 -13.682 1.00 9.91 94 ALA A CA 1
ATOM 756 C C . ALA A 1 93 ? -19.157 -53.025 -12.355 1.00 11.51 94 ALA A C 1
ATOM 757 O O . ALA A 1 93 ? -19.373 -53.733 -11.373 1.00 12.84 94 ALA A O 1
ATOM 759 N N . ALA A 1 94 ? -19.177 -51.700 -12.308 1.00 11.76 95 ALA A N 1
ATOM 760 C CA . ALA A 1 94 ? -19.497 -51.025 -10.999 1.00 12.11 95 ALA A CA 1
ATOM 761 C C . ALA A 1 94 ? -20.924 -51.332 -10.621 1.00 13.29 95 ALA A C 1
ATOM 762 O O . ALA A 1 94 ? -21.191 -51.581 -9.422 1.00 14.20 95 ALA A O 1
ATOM 764 N N . GLU A 1 95 ? -21.838 -51.373 -11.571 1.00 12.06 96 GLU A N 1
ATOM 765 C CA . GLU A 1 95 ? -23.233 -51.720 -11.230 1.00 13.84 96 GLU A CA 1
ATOM 766 C C . GLU A 1 95 ? -23.320 -53.156 -10.660 1.00 13.22 96 GLU A C 1
ATOM 767 O O . GLU A 1 95 ? -23.966 -53.393 -9.584 1.00 15.04 96 GLU A O 1
ATOM 773 N N . PHE A 1 96 ? -22.573 -54.109 -11.319 1.00 12.59 97 PHE A N 1
ATOM 774 C CA . PHE A 1 96 ? -22.593 -55.499 -10.968 1.00 12.58 97 PHE A CA 1
ATOM 775 C C . PHE A 1 96 ? -22.002 -55.644 -9.536 1.00 13.78 97 PHE A C 1
ATOM 776 O O . PHE A 1 96 ? -22.441 -56.520 -8.773 1.00 16.95 97 PHE A O 1
ATOM 784 N N . GLN A 1 97 ? -20.999 -54.811 -9.221 1.00 12.20 98 GLN A N 1
ATOM 785 C CA . GLN A 1 97 ? -20.361 -54.880 -7.895 1.00 12.94 98 GLN A CA 1
ATOM 786 C C . GLN A 1 97 ? -21.077 -53.991 -6.823 1.00 14.35 98 GLN A C 1
ATOM 787 O O . GLN A 1 97 ? -20.645 -53.970 -5.672 1.00 16.34 98 GLN A O 1
ATOM 793 N N . GLY A 1 98 ? -22.108 -53.291 -7.252 1.00 15.20 99 GLY A N 1
ATOM 794 C CA . GLY A 1 98 ? -22.872 -52.506 -6.201 1.00 16.42 99 GLY A CA 1
ATOM 795 C C . GLY A 1 98 ? -22.248 -51.203 -5.854 1.00 15.44 99 GLY A C 1
ATOM 796 O O . GLY A 1 98 ? -22.611 -50.618 -4.847 1.00 17.72 99 GLY A O 1
ATOM 797 N N . GLU A 1 99 ? -21.259 -50.716 -6.612 1.00 12.44 100 GLU A N 1
ATOM 798 C CA . GLU A 1 99 ? -20.485 -49.552 -6.223 1.00 13.00 100 GLU A CA 1
ATOM 799 C C . GLU A 1 99 ? -21.130 -48.288 -6.784 1.00 15.28 100 GLU A C 1
ATOM 800 O O . GLU A 1 99 ? -20.834 -47.875 -7.941 1.00 13.15 100 GLU A O 1
ATOM 806 N N . LYS A 1 100 ? -22.148 -47.802 -6.071 1.00 15.33 101 LYS A N 1
ATOM 807 C CA . LYS A 1 100 ? -22.944 -46.690 -6.644 1.00 15.36 101 LYS A CA 1
ATOM 808 C C . LYS A 1 100 ? -22.168 -45.459 -6.986 1.00 13.54 101 LYS A C 1
ATOM 809 O O . LYS A 1 100 ? -22.548 -44.778 -7.947 1.00 13.92 101 LYS A O 1
ATOM 815 N N . GLU A 1 101 ? -21.126 -45.108 -6.216 1.00 12.99 102 GLU A N 1
ATOM 816 C CA . GLU A 1 101 ? -20.357 -43.888 -6.480 1.00 13.74 102 GLU A CA 1
ATOM 817 C C . GLU A 1 101 ? -19.646 -44.041 -7.856 1.00 13.45 102 GLU A C 1
ATOM 818 O O . GLU A 1 101 ? -19.593 -43.088 -8.614 1.00 12.67 102 GLU A O 1
ATOM 824 N N . ALA A 1 102 ? -19.153 -45.249 -8.108 1.00 12.66 103 ALA A N 1
ATOM 825 C CA . ALA A 1 102 ? -18.461 -45.498 -9.416 1.00 10.36 103 ALA A CA 1
ATOM 826 C C . ALA A 1 102 ? -19.423 -45.570 -10.539 1.00 11.72 103 ALA A C 1
ATOM 827 O O . ALA A 1 102 ? -19.078 -45.225 -11.679 1.00 11.08 103 ALA A O 1
ATOM 829 N N . VAL A 1 103 ? -20.636 -46.109 -10.295 1.00 11.57 104 VAL A N 1
ATOM 830 C CA . VAL A 1 103 ? -21.670 -46.013 -11.370 1.00 9.94 104 VAL A CA 1
ATOM 831 C C . VAL A 1 103 ? -21.851 -44.561 -11.749 1.00 10.48 104 VAL A C 1
ATOM 832 O O . VAL A 1 103 ? -21.956 -44.229 -12.943 1.00 10.78 104 VAL A O 1
ATOM 836 N N . ARG A 1 104 ? -22.000 -43.697 -10.744 1.00 11.12 105 ARG A N 1
ATOM 837 C CA . ARG A 1 104 ? -22.154 -42.243 -10.992 1.00 11.57 105 ARG A CA 1
ATOM 838 C C . ARG A 1 104 ? -20.975 -41.613 -11.731 1.00 11.68 105 ARG A C 1
ATOM 839 O O . ARG A 1 104 ? -21.221 -40.937 -12.761 1.00 12.19 105 ARG A O 1
ATOM 847 N N . THR A 1 105 ? -19.716 -41.846 -11.274 1.00 10.99 106 THR A N 1
ATOM 848 C CA . THR A 1 105 ? -18.589 -41.113 -11.931 1.00 10.67 106 THR A CA 1
ATOM 849 C C . THR A 1 105 ? -18.414 -41.631 -13.335 1.00 10.54 106 THR A C 1
ATOM 850 O O . THR A 1 105 ? -18.060 -40.792 -14.199 1.00 10.77 106 THR A O 1
ATOM 854 N N . THR A 1 106 ? -18.662 -42.941 -13.576 1.00 9.21 107 THR A N 1
ATOM 855 C CA . THR A 1 106 ? -18.476 -43.425 -14.959 1.00 8.73 107 THR A CA 1
ATOM 856 C C . THR A 1 106 ? -19.623 -42.931 -15.845 1.00 10.60 107 THR A C 1
ATOM 857 O O . THR A 1 106 ? -19.391 -42.707 -17.063 1.00 11.23 107 THR A O 1
ATOM 861 N N . HIS A 1 107 ? -20.856 -42.856 -15.278 1.00 12.32 108 HIS A N 1
ATOM 862 C CA . HIS A 1 107 ? -22.006 -42.286 -16.066 1.00 11.52 108 HIS A CA 1
ATOM 863 C C . HIS A 1 107 ? -21.787 -40.834 -16.415 1.00 10.81 108 HIS A C 1
ATOM 864 O O . HIS A 1 107 ? -21.975 -40.431 -17.618 1.00 11.41 108 HIS A O 1
ATOM 871 N N . TYR A 1 108 ? -21.304 -40.014 -15.479 1.00 10.52 109 TYR A N 1
ATOM 872 C CA . TYR A 1 108 ? -20.969 -38.626 -15.768 1.00 10.97 109 TYR A CA 1
ATOM 873 C C . TYR A 1 108 ? -19.958 -38.495 -16.874 1.00 10.71 109 TYR A C 1
ATOM 874 O O . TYR A 1 108 ? -20.072 -37.712 -17.860 1.00 11.12 109 TYR A O 1
ATOM 883 N N . ALA A 1 109 ? -18.875 -39.333 -16.801 1.00 10.34 110 ALA A N 1
ATOM 884 C CA 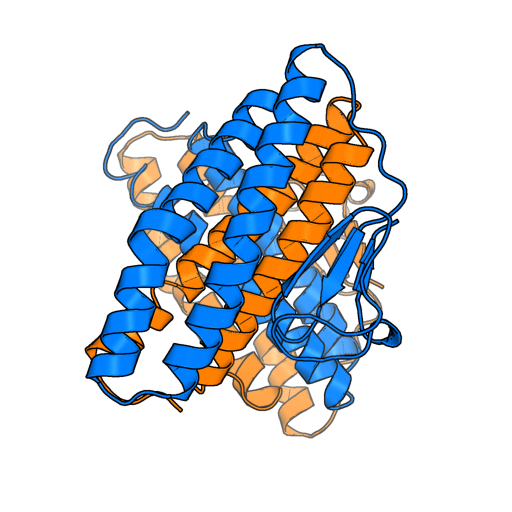. ALA A 1 109 ? -17.837 -39.197 -17.835 1.00 10.56 110 ALA A CA 1
ATOM 885 C C . ALA A 1 109 ? -18.377 -39.714 -19.169 1.00 9.35 110 ALA A C 1
ATOM 886 O O . ALA A 1 109 ? -18.155 -38.991 -20.164 1.00 11.44 110 ALA A O 1
ATOM 888 N N . LEU A 1 110 ? -19.067 -40.873 -19.184 1.00 9.48 111 LEU A N 1
ATOM 889 C CA . LEU A 1 110 ? -19.519 -41.435 -20.516 1.00 9.67 111 LEU A CA 1
ATOM 890 C C . LEU A 1 110 ? -20.444 -40.411 -21.229 1.00 12.03 111 LEU A C 1
ATOM 891 O O . LEU A 1 1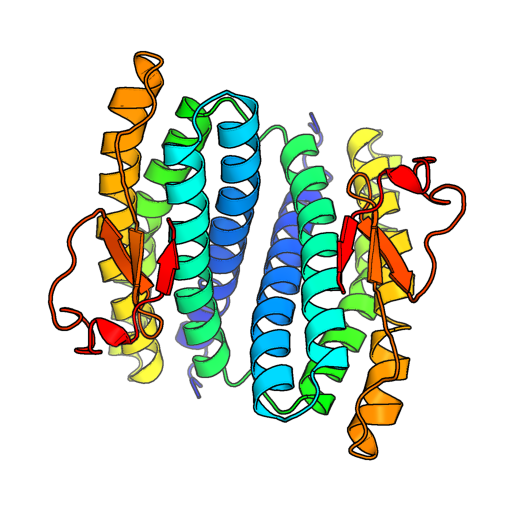10 ? -20.233 -40.215 -22.454 1.00 10.48 111 LEU A O 1
ATOM 896 N N . GLU A 1 111 ? -21.403 -39.822 -20.502 1.00 11.91 112 GLU A N 1
ATOM 897 C CA . GLU A 1 111 ? -22.296 -38.889 -21.274 1.00 12.68 112 GLU A CA 1
ATOM 898 C C . GLU A 1 111 ? -21.527 -37.693 -21.842 1.00 11.46 112 GLU A C 1
ATOM 899 O O . GLU A 1 111 ? -21.903 -37.202 -22.949 1.00 13.19 112 GLU A O 1
ATOM 905 N N . ALA A 1 112 ? -20.419 -37.219 -21.196 1.00 10.38 113 ALA A N 1
ATOM 906 C CA . ALA A 1 112 ? -19.673 -36.084 -21.699 1.00 10.91 113 ALA A CA 1
ATOM 907 C C . ALA A 1 112 ? -18.775 -36.555 -22.872 1.00 11.06 113 ALA A C 1
ATOM 908 O O . ALA A 1 112 ? -18.600 -35.785 -23.801 1.00 10.83 113 ALA A O 1
ATOM 910 N N . GLU A 1 113 ? -18.214 -37.766 -22.789 1.00 12.08 114 GLU A N 1
ATOM 911 C CA . GLU A 1 113 ? -17.294 -38.170 -23.870 1.00 9.01 114 GLU A CA 1
ATOM 912 C C . GLU A 1 113 ? -18.086 -38.316 -25.165 1.00 10.22 114 GLU A C 1
ATOM 913 O O . GLU A 1 113 ? -17.510 -38.018 -26.236 1.00 11.44 114 GLU A O 1
ATOM 919 N N . LYS A 1 114 ? -19.373 -38.687 -25.097 1.00 10.90 115 LYS A N 1
ATOM 920 C CA . LYS A 1 114 ? -20.170 -38.722 -26.364 1.00 13.11 115 LYS A CA 1
ATOM 921 C C . LYS A 1 114 ? -20.217 -37.367 -27.004 1.00 11.45 115 LYS A C 1
ATOM 922 O O . LYS A 1 114 ? -20.143 -37.252 -28.301 1.00 14.18 115 LYS A O 1
ATOM 928 N N . ILE A 1 115 ? -20.302 -36.300 -26.234 1.00 11.32 116 ILE A N 1
ATOM 929 C CA . ILE A 1 115 ? -20.274 -34.975 -26.796 1.00 12.37 116 ILE A CA 1
ATOM 930 C C . ILE A 1 115 ? -18.894 -34.590 -27.325 1.00 12.55 116 ILE A C 1
ATOM 931 O O . ILE A 1 115 ? -18.732 -34.014 -28.433 1.00 13.02 116 ILE A O 1
ATOM 936 N N . HIS A 1 116 ? -17.838 -34.873 -26.553 1.00 12.27 117 HIS A N 1
ATOM 937 C CA . HIS A 1 116 ? -16.486 -34.464 -26.974 1.00 11.21 117 HIS A CA 1
ATOM 938 C C . HIS A 1 116 ? -16.107 -35.117 -28.312 1.00 12.43 117 HIS A C 1
ATOM 939 O O . HIS A 1 116 ? -15.550 -34.464 -29.140 1.00 13.49 117 HIS A O 1
ATOM 946 N N . ALA A 1 117 ? -16.470 -36.414 -28.491 1.00 11.46 118 ALA A N 1
ATOM 947 C CA . ALA A 1 117 ? -16.222 -37.077 -29.810 1.00 11.69 118 ALA A CA 1
ATOM 948 C C . ALA A 1 117 ? -16.861 -36.320 -30.961 1.00 13.46 118 ALA A C 1
ATOM 949 O O . ALA A 1 117 ? -16.166 -36.130 -31.996 1.00 13.62 118 ALA A O 1
ATOM 951 N N . GLU A 1 118 ? -18.122 -35.898 -30.767 1.00 13.73 119 GLU A N 1
ATOM 952 C CA . GLU A 1 118 ? -18.772 -35.185 -31.927 1.00 14.55 119 GLU A CA 1
ATOM 953 C C . GLU A 1 118 ? -18.247 -33.825 -32.124 1.00 13.82 119 GLU A C 1
ATOM 954 O O . GLU A 1 118 ? -18.028 -33.405 -33.284 1.00 17.45 119 GLU A O 1
ATOM 960 N N . LEU A 1 119 ? -17.897 -33.119 -31.027 1.00 13.60 120 LEU A N 1
ATOM 961 C CA . LEU A 1 119 ? -17.298 -31.815 -31.222 1.00 14.32 120 LEU A CA 1
ATOM 962 C C . LEU A 1 119 ? -15.936 -31.886 -31.959 1.00 15.36 120 LEU A C 1
ATOM 963 O O . LEU A 1 119 ? -15.612 -31.016 -32.782 1.00 17.91 120 LEU A O 1
ATOM 968 N N . TYR A 1 120 ? -15.089 -32.890 -31.677 1.00 14.15 121 TYR A N 1
ATOM 969 C CA . TYR A 1 120 ? -13.820 -32.981 -32.324 1.00 12.82 121 TYR A CA 1
ATOM 970 C C . TYR A 1 120 ? -14.031 -33.384 -33.789 1.00 14.94 121 TYR A C 1
ATOM 971 O O . TYR A 1 120 ? -13.239 -32.960 -34.611 1.00 16.27 121 TYR A O 1
ATOM 980 N N . ARG A 1 121 ? -15.037 -34.206 -34.034 1.00 15.31 122 ARG A N 1
ATOM 981 C CA . ARG A 1 121 ? -15.350 -34.594 -35.435 1.00 15.31 122 ARG A CA 1
ATOM 982 C C . ARG A 1 121 ? -15.696 -33.326 -36.173 1.00 17.73 122 ARG A C 1
ATOM 983 O O . ARG A 1 121 ? -15.202 -33.162 -37.374 1.00 18.23 122 ARG A O 1
ATOM 991 N N . LYS A 1 122 ? -16.514 -32.436 -35.585 1.00 18.96 123 LYS A N 1
ATOM 992 C CA . LYS A 1 122 ? -16.953 -31.221 -36.362 1.00 21.16 123 LYS A CA 1
ATOM 993 C C . LYS A 1 122 ? -15.757 -30.298 -36.517 1.00 21.02 123 LYS A C 1
ATOM 994 O O . LYS A 1 122 ? -15.504 -29.715 -37.595 1.00 21.79 123 LYS A O 1
ATOM 1000 N N . ALA A 1 123 ? -14.874 -30.227 -35.491 1.00 17.53 124 ALA A N 1
ATOM 1001 C CA . ALA A 1 123 ? -13.773 -29.322 -35.623 1.00 16.77 124 ALA A CA 1
ATOM 1002 C C . ALA A 1 123 ? -12.744 -29.837 -36.665 1.00 17.92 124 ALA A C 1
ATOM 1003 O O . ALA A 1 123 ? -12.080 -29.050 -37.350 1.00 18.27 124 ALA A O 1
ATOM 1005 N N . LYS A 1 124 ? -12.582 -31.162 -36.809 1.00 17.12 125 LYS A N 1
ATOM 1006 C CA . LYS A 1 124 ? -11.585 -31.611 -37.730 1.00 15.39 125 LYS A CA 1
ATOM 1007 C C . LYS A 1 124 ? -12.075 -31.352 -39.167 1.00 17.13 125 LYS A C 1
ATOM 1008 O O . LYS A 1 124 ? -11.221 -31.120 -39.982 1.00 19.48 125 LYS A O 1
ATOM 1014 N N . GLU A 1 125 ? -13.389 -31.488 -39.363 1.00 18.76 126 GLU A N 1
ATOM 1015 C CA . GLU A 1 125 ? -13.889 -31.135 -40.788 1.00 20.55 126 GLU A CA 1
ATOM 1016 C C . GLU A 1 125 ? -13.404 -29.756 -41.135 1.00 22.63 126 GLU A C 1
ATOM 1017 O O . GLU A 1 125 ? -13.047 -29.534 -42.376 1.00 25.35 126 GLU A O 1
ATOM 1023 N N . LYS A 1 126 ? -13.515 -28.791 -40.199 1.00 20.84 127 LYS A N 1
ATOM 1024 C CA . LYS A 1 126 ? -13.081 -27.369 -40.445 1.00 21.83 127 LYS A CA 1
ATOM 1025 C C . LYS A 1 126 ? -11.600 -27.325 -40.632 1.00 24.22 127 LYS A C 1
ATOM 1026 O O . LYS A 1 126 ? -11.081 -26.754 -41.622 1.00 24.53 127 LYS A O 1
ATOM 1032 N N . ALA A 1 127 ? -10.836 -27.922 -39.670 1.00 20.88 128 ALA A N 1
ATOM 1033 C CA . ALA A 1 127 ? -9.419 -27.779 -39.718 1.00 21.81 128 ALA A CA 1
ATOM 1034 C C . ALA A 1 127 ? -8.784 -28.463 -40.945 1.00 26.36 128 ALA A C 1
ATOM 1035 O O . ALA A 1 127 ? -7.739 -27.985 -41.442 1.00 28.19 128 ALA A O 1
ATOM 1037 N N . GLU A 1 128 ? -9.454 -29.454 -41.480 1.00 27.96 129 GLU A N 1
ATOM 1038 C CA . GLU A 1 128 ? -8.897 -30.145 -42.666 1.00 32.23 129 GLU A CA 1
ATOM 1039 C C . GLU A 1 128 ? -8.947 -29.257 -43.911 1.00 33.67 129 GLU A C 1
ATOM 1040 O O . GLU A 1 128 ? -8.209 -29.518 -44.858 1.00 35.95 129 GLU A O 1
ATOM 1046 N N . LYS A 1 129 ? -9.800 -28.231 -43.909 1.00 34.70 130 LYS A N 1
ATOM 1047 C CA . LYS A 1 129 ? -9.954 -27.257 -45.036 1.00 34.54 130 LYS A CA 1
ATOM 1048 C C . LYS A 1 129 ? -9.231 -25.957 -44.680 1.00 33.04 130 LYS A C 1
ATOM 1049 O O . LYS A 1 129 ? -9.454 -24.875 -45.295 1.00 33.84 130 LYS A O 1
ATOM 1055 N N . GLY A 1 130 ? -8.412 -26.024 -43.626 1.00 31.10 131 GLY A N 1
ATOM 1056 C CA . GLY A 1 130 ? -7.628 -24.875 -43.142 1.00 28.38 131 GLY A CA 1
ATOM 1057 C C . GLY A 1 130 ? -8.443 -23.788 -42.471 1.00 27.96 131 GLY A C 1
ATOM 1058 O O . GLY A 1 130 ? -8.006 -22.642 -42.465 1.00 28.89 131 GLY A O 1
ATOM 1059 N N . GLU A 1 131 ? -9.650 -24.123 -41.973 1.00 22.99 132 GLU A N 1
ATOM 1060 C CA . GLU A 1 131 ? -10.491 -23.158 -41.310 1.00 22.97 132 GLU A CA 1
ATOM 1061 C C . GLU A 1 131 ? -10.468 -23.470 -39.791 1.00 21.25 132 GLU A C 1
ATOM 1062 O O . GLU A 1 131 ? -10.488 -24.641 -39.431 1.00 22.38 132 GLU A O 1
ATOM 1068 N N . ASP A 1 132 ? -10.508 -22.419 -39.009 1.00 21.85 133 ASP A N 1
ATOM 1069 C CA . ASP A 1 132 ? -10.846 -22.556 -37.563 1.00 19.90 133 ASP A CA 1
ATOM 1070 C C . ASP A 1 132 ? -12.344 -22.778 -37.429 1.00 23.98 133 ASP A C 1
ATOM 1071 O O . ASP A 1 132 ? -13.205 -22.497 -38.348 1.00 25.30 133 ASP A O 1
ATOM 1076 N N . ILE A 1 133 ? -12.768 -23.275 -36.284 1.00 21.76 134 ILE A N 1
ATOM 1077 C CA . ILE A 1 133 ? -14.175 -23.360 -36.033 1.00 24.22 134 ILE A CA 1
ATOM 1078 C C . ILE A 1 133 ? -14.662 -21.973 -35.590 1.00 24.19 134 ILE A C 1
ATOM 1079 O O . ILE A 1 133 ? -13.846 -21.093 -35.237 1.00 25.11 134 ILE A O 1
ATOM 1084 N N . GLU A 1 134 ? -15.992 -21.749 -35.687 1.00 26.03 135 GLU A N 1
ATOM 1085 C CA . GLU A 1 134 ? -16.515 -20.505 -35.230 1.00 30.49 135 GLU A CA 1
ATOM 1086 C C . GLU A 1 134 ? -17.365 -20.809 -34.036 1.00 33.35 135 GLU A C 1
ATOM 1087 O O . GLU A 1 134 ? -18.532 -21.270 -34.210 1.00 33.93 135 GLU A O 1
ATOM 1093 N N . ILE A 1 135 ? -16.758 -20.595 -32.863 1.00 31.31 136 ILE A N 1
ATOM 1094 C CA . ILE A 1 135 ? -17.414 -20.643 -31.566 1.00 33.03 136 ILE A CA 1
ATOM 1095 C C . ILE A 1 135 ? -17.123 -19.430 -30.749 1.00 31.29 136 ILE A C 1
ATOM 1096 O O . ILE A 1 135 ? -16.006 -18.928 -30.806 1.00 35.88 136 ILE A O 1
ATOM 1101 N N . LYS A 1 136 ? -18.094 -18.949 -29.964 1.00 27.97 137 LYS A N 1
ATOM 1102 C CA . LYS A 1 136 ? -17.930 -17.796 -29.131 1.00 28.61 137 LYS A CA 1
ATOM 1103 C C . LYS A 1 136 ? -17.532 -18.342 -27.753 1.00 27.42 137 LYS A C 1
ATOM 1104 O O . LYS A 1 136 ? -16.565 -17.855 -27.163 1.00 27.64 137 LYS A O 1
ATOM 1110 N N . LYS A 1 137 ? -18.276 -19.325 -27.208 1.00 23.09 138 LYS A N 1
ATOM 1111 C CA . LYS A 1 137 ? -17.897 -19.730 -25.862 1.00 22.43 138 LYS A CA 1
ATOM 1112 C C . LYS A 1 137 ? -18.179 -21.236 -25.663 1.00 20.47 138 LYS A C 1
ATOM 1113 O O . LYS A 1 137 ? -18.999 -21.795 -26.373 1.00 20.50 138 LYS A O 1
ATOM 1119 N N . VAL A 1 138 ? -17.557 -21.809 -24.612 1.00 16.77 139 VAL A N 1
ATOM 1120 C CA . VAL A 1 138 ? -17.894 -23.222 -24.322 1.00 15.70 139 VAL A CA 1
ATOM 1121 C C . VAL A 1 138 ? -18.225 -23.239 -22.823 1.00 16.16 139 VAL A C 1
ATOM 1122 O O . VAL A 1 138 ? -17.543 -22.599 -22.008 1.00 17.31 139 VAL A O 1
ATOM 1126 N N . TYR A 1 139 ? -19.261 -24.031 -22.455 1.00 13.78 140 TYR A N 1
ATOM 1127 C CA . TYR A 1 139 ? -19.699 -24.112 -21.098 1.00 14.46 140 TYR A CA 1
ATOM 1128 C C . TYR A 1 139 ? -19.379 -25.521 -20.625 1.00 13.66 140 TYR A C 1
ATOM 1129 O O . TYR A 1 139 ? -19.653 -26.461 -21.337 1.00 14.81 140 TYR A O 1
ATOM 1138 N N . ILE A 1 140 ? -18.793 -25.619 -19.415 1.00 12.74 141 ILE A N 1
ATOM 1139 C CA . ILE A 1 140 ? -18.528 -26.926 -18.809 1.00 12.85 141 ILE A CA 1
ATOM 1140 C C . ILE A 1 140 ? -19.178 -27.042 -17.423 1.00 14.00 141 ILE A C 1
ATOM 1141 O O . ILE A 1 140 ? -18.918 -26.255 -16.512 1.00 15.66 141 ILE A O 1
ATOM 1146 N N . CYS A 1 141 ? -19.998 -28.076 -17.246 1.00 11.26 142 CYS A N 1
ATOM 1147 C CA . CYS A 1 141 ? -20.567 -28.358 -15.907 1.00 11.43 142 CYS A CA 1
ATOM 1148 C C . CYS A 1 141 ? -19.491 -28.791 -14.924 1.00 13.62 142 CYS A C 1
ATOM 1149 O O . CYS A 1 141 ? -18.692 -29.738 -15.243 1.00 13.85 142 CYS A O 1
ATOM 1152 N N . PRO A 1 142 ? -19.322 -28.112 -13.795 1.00 12.37 143 PRO A N 1
ATOM 1153 C CA . PRO A 1 142 ? -18.267 -28.483 -12.854 1.00 13.27 143 PRO A CA 1
ATOM 1154 C C . PRO A 1 142 ? -18.543 -29.689 -12.022 1.00 13.30 143 PRO A C 1
ATOM 1155 O O . PRO A 1 142 ? -17.597 -30.162 -11.291 1.00 14.86 143 PRO A O 1
ATOM 1159 N N . ILE A 1 143 ? -19.748 -30.243 -12.129 1.00 13.03 144 ILE A N 1
ATOM 1160 C CA . ILE A 1 143 ? -20.092 -31.488 -11.401 1.00 13.27 144 ILE A CA 1
ATOM 1161 C C . ILE A 1 143 ? -19.791 -32.748 -12.271 1.00 13.98 144 ILE A C 1
ATOM 1162 O O . ILE A 1 143 ? -19.262 -33.768 -11.767 1.00 13.96 144 ILE A O 1
ATOM 1167 N N . CYS A 1 144 ? -20.191 -32.721 -13.537 1.00 11.04 145 CYS A N 1
ATOM 1168 C CA . CYS A 1 144 ? -20.182 -33.931 -14.374 1.00 11.67 145 CYS A CA 1
ATOM 1169 C C . CYS A 1 144 ? -19.391 -33.732 -15.623 1.00 12.33 145 CYS A C 1
ATOM 1170 O O . CYS A 1 144 ? -19.129 -34.765 -16.371 1.00 12.70 145 CYS A O 1
ATOM 1173 N N . GLY A 1 145 ? -18.994 -32.487 -15.973 1.00 11.98 146 GLY A N 1
ATOM 1174 C CA . GLY A 1 145 ? -18.239 -32.341 -17.208 1.00 10.87 146 GLY A CA 1
ATOM 1175 C C . GLY A 1 145 ? -19.048 -32.288 -18.501 1.00 11.97 146 GLY A C 1
ATOM 1176 O O . GLY A 1 145 ? -18.476 -32.177 -19.569 1.00 12.04 146 GLY A O 1
ATOM 1177 N N . TYR A 1 146 ? -20.383 -32.224 -18.351 1.00 11.95 147 TYR A N 1
ATOM 1178 C CA . TYR A 1 146 ? -21.238 -31.910 -19.501 1.00 12.35 147 TYR A CA 1
ATOM 1179 C C . TYR A 1 146 ? -20.688 -30.688 -20.187 1.00 11.45 147 TYR A C 1
ATOM 1180 O O . TYR A 1 146 ? -20.271 -29.706 -19.545 1.00 13.64 147 TYR A O 1
ATOM 1189 N N . THR A 1 147 ? -20.715 -30.720 -21.529 1.00 9.66 148 THR A N 1
ATOM 1190 C CA . THR A 1 147 ? -20.001 -29.723 -22.336 1.00 11.40 148 THR A CA 1
ATOM 1191 C C . THR A 1 147 ? -21.005 -29.217 -23.396 1.00 11.90 148 THR A C 1
ATOM 1192 O O . THR A 1 147 ? -21.667 -29.995 -24.120 1.00 13.96 148 THR A O 1
ATOM 1196 N N . ALA A 1 148 ? -21.059 -27.848 -23.502 1.00 13.73 149 ALA A N 1
ATOM 1197 C CA . ALA A 1 148 ? -21.988 -27.222 -24.535 1.00 14.60 149 ALA A CA 1
ATOM 1198 C C . ALA A 1 148 ? -21.347 -26.041 -25.188 1.00 13.56 149 ALA A C 1
ATOM 1199 O O . ALA A 1 148 ? -20.708 -25.262 -24.514 1.00 16.00 149 ALA A O 1
ATOM 1201 N N . VAL A 1 149 ? -21.418 -26.004 -26.528 1.00 15.58 150 VAL A N 1
ATOM 1202 C CA . VAL A 1 149 ? -20.824 -24.849 -27.237 1.00 17.27 150 VAL A CA 1
ATOM 1203 C C . VAL A 1 149 ? -21.921 -23.805 -27.573 1.00 18.17 150 VAL A C 1
ATOM 1204 O O . VAL A 1 149 ? -22.987 -24.185 -28.117 1.00 19.32 150 VAL A O 1
ATOM 1208 N N . ASP A 1 150 ? -21.556 -22.544 -27.243 1.00 19.67 151 ASP A N 1
ATOM 1209 C CA . ASP A 1 150 ? -22.317 -21.263 -27.632 1.00 21.64 151 ASP A CA 1
ATOM 1210 C C . ASP A 1 150 ? -23.631 -21.078 -26.919 1.00 23.30 151 ASP A C 1
ATOM 1211 O O . ASP A 1 150 ? -23.883 -19.962 -26.471 1.00 23.76 151 ASP A O 1
ATOM 1216 N N . GLU A 1 151 ? -24.435 -22.145 -26.773 1.00 22.26 152 GLU A N 1
ATOM 1217 C CA . GLU A 1 151 ? -25.761 -22.105 -26.125 1.00 25.77 152 GLU A CA 1
ATOM 1218 C C . GLU A 1 151 ? -25.764 -23.262 -25.140 1.00 24.71 152 GLU A C 1
ATOM 1219 O O . GLU A 1 151 ? -25.310 -24.371 -25.519 1.00 27.57 152 GLU A O 1
ATOM 1225 N N . ALA A 1 152 ? -26.181 -23.032 -23.923 1.00 23.40 153 ALA A N 1
ATOM 1226 C CA . ALA A 1 152 ? -26.293 -24.204 -23.022 1.00 20.77 153 ALA A CA 1
ATOM 1227 C C . ALA A 1 152 ? -27.732 -24.258 -22.410 1.00 18.53 153 ALA A C 1
ATOM 1228 O O . ALA A 1 152 ? -28.442 -23.167 -22.333 1.00 18.55 153 ALA A O 1
ATOM 1230 N N . PRO A 1 153 ? -28.236 -25.446 -22.061 1.00 16.38 154 PRO A N 1
ATOM 1231 C CA . PRO A 1 153 ? -29.456 -25.538 -21.371 1.00 15.49 154 PRO A CA 1
ATOM 1232 C C . PRO A 1 153 ? -29.393 -24.879 -20.007 1.00 14.31 154 PRO A C 1
ATOM 1233 O O . PRO A 1 153 ? -28.357 -24.702 -19.368 1.00 16.96 154 PRO A O 1
ATOM 1237 N N . GLU A 1 154 ? -30.570 -24.481 -19.480 1.00 13.06 155 GLU A N 1
ATOM 1238 C CA . GLU A 1 154 ? -30.605 -23.780 -18.208 1.00 15.35 155 GLU A CA 1
ATOM 1239 C C . GLU A 1 154 ? -30.236 -24.645 -17.019 1.00 14.99 155 GLU A C 1
ATOM 1240 O O . GLU A 1 154 ? -29.842 -24.107 -16.001 1.00 15.35 155 GLU A O 1
ATOM 1246 N N . TYR A 1 155 ? -30.339 -25.991 -17.154 1.00 14.14 156 TYR A N 1
ATOM 1247 C CA . TYR A 1 155 ? -29.928 -26.939 -16.142 1.00 14.68 156 TYR A CA 1
ATOM 1248 C C . TYR A 1 155 ? -29.205 -28.060 -16.907 1.00 12.14 156 TYR A C 1
ATOM 1249 O O . TYR A 1 155 ? -29.529 -28.430 -18.017 1.00 13.46 156 TYR A O 1
ATOM 1258 N N . CYS A 1 156 ? -28.090 -28.536 -16.268 1.00 11.72 157 CYS A N 1
ATOM 1259 C CA . CYS A 1 156 ? -27.331 -29.644 -16.870 1.00 13.33 157 CYS A CA 1
ATOM 1260 C C . CYS A 1 156 ? -28.268 -30.846 -17.036 1.00 11.66 157 CYS A C 1
ATOM 1261 O O . CYS A 1 156 ? -28.946 -31.295 -16.113 1.00 13.21 157 CYS A O 1
ATOM 1264 N N . PRO A 1 157 ? -28.236 -31.476 -18.250 1.00 11.22 158 PRO A N 1
ATOM 1265 C CA . PRO A 1 157 ? -29.207 -32.596 -18.436 1.00 11.81 158 PRO A CA 1
ATOM 1266 C C . PRO A 1 157 ? -28.761 -33.896 -17.757 1.00 11.97 158 PRO A C 1
ATOM 1267 O O . PRO A 1 157 ? -29.573 -34.832 -17.599 1.00 15.43 158 PRO A O 1
ATOM 1271 N N . VAL A 1 158 ? -27.500 -33.880 -17.274 1.00 11.89 159 VAL A N 1
ATOM 1272 C CA . VAL A 1 158 ? -27.030 -35.120 -16.631 1.00 12.84 159 VAL A CA 1
ATOM 1273 C C . VAL A 1 158 ? -27.198 -35.025 -15.158 1.00 13.39 159 VAL A C 1
ATOM 1274 O O . VAL A 1 158 ? -27.749 -35.997 -14.563 1.00 17.57 159 VAL A O 1
ATOM 1278 N N . CYS A 1 159 ? -26.785 -33.918 -14.552 1.00 14.61 160 CYS A N 1
ATOM 1279 C CA . CYS A 1 159 ? -26.847 -33.872 -13.079 1.00 16.27 160 CYS A CA 1
ATOM 1280 C C . CYS A 1 159 ? -27.764 -32.788 -12.551 1.00 16.43 160 CYS A C 1
ATOM 1281 O O . CYS A 1 159 ? -27.949 -32.696 -11.318 1.00 17.85 160 CYS A O 1
ATOM 1284 N N . GLY A 1 160 ? -28.327 -31.974 -13.432 1.00 15.83 161 GLY A N 1
ATOM 1285 C CA . GLY A 1 160 ? -29.284 -30.925 -13.047 1.00 17.41 161 GLY A CA 1
ATOM 1286 C C . GLY A 1 160 ? -28.687 -29.637 -12.449 1.00 18.19 161 GLY A C 1
ATOM 1287 O O . GLY A 1 160 ? -29.432 -28.723 -12.035 1.00 18.89 161 GLY A O 1
ATOM 1288 N N . ALA A 1 161 ? -27.367 -29.495 -12.398 1.00 15.75 162 ALA A N 1
ATOM 1289 C CA . ALA A 1 161 ? -26.748 -28.206 -11.961 1.00 15.61 162 ALA A CA 1
ATOM 1290 C C . ALA A 1 161 ? -27.220 -27.057 -12.811 1.00 16.05 162 ALA A C 1
ATOM 1291 O O . ALA A 1 161 ? -27.361 -27.122 -14.044 1.00 14.54 162 ALA A O 1
ATOM 1293 N N . PRO A 1 162 ? -27.403 -25.894 -12.159 1.00 17.74 163 PRO A N 1
ATOM 1294 C CA . PRO A 1 162 ? -27.887 -24.717 -12.905 1.00 17.50 163 PRO A CA 1
ATOM 1295 C C . PRO A 1 162 ? -26.776 -24.160 -13.748 1.00 15.80 163 PRO A C 1
ATOM 1296 O O . PRO A 1 162 ? -25.576 -24.114 -13.392 1.00 17.55 163 PRO A O 1
ATOM 1300 N N . LYS A 1 163 ? -27.148 -23.640 -14.937 1.00 15.79 164 LYS A N 1
ATOM 1301 C CA . LYS A 1 163 ? -26.212 -23.012 -15.851 1.00 17.00 164 LYS A CA 1
ATOM 1302 C C . LYS A 1 163 ? -25.374 -21.930 -15.245 1.00 19.12 164 LYS A C 1
ATOM 1303 O O . LYS A 1 163 ? -24.233 -21.766 -15.661 1.00 19.60 164 LYS A O 1
ATOM 1309 N N . GLU A 1 164 ? -25.885 -21.204 -14.234 1.00 20.00 165 GLU A N 1
ATOM 1310 C CA . GLU A 1 164 ? -24.961 -20.257 -13.521 1.00 24.07 165 GLU A CA 1
ATOM 1311 C C . GLU A 1 164 ? -23.692 -20.815 -12.964 1.00 22.57 165 GLU A C 1
ATOM 1312 O O . GLU A 1 164 ? -22.738 -20.034 -12.719 1.00 23.83 165 GLU A O 1
ATOM 1318 N N . LYS A 1 165 ? -23.686 -22.126 -12.638 1.00 20.48 166 LYS A N 1
ATOM 1319 C CA . LYS A 1 165 ? -22.497 -22.765 -12.121 1.00 20.62 166 LYS A CA 1
ATOM 1320 C C . LYS A 1 165 ? -21.548 -23.244 -13.231 1.00 16.32 166 LYS A C 1
ATOM 1321 O O . LYS A 1 165 ? -20.399 -23.624 -12.920 1.00 18.01 166 LYS A O 1
ATOM 1327 N N . PHE A 1 166 ? -21.978 -23.212 -14.483 1.00 16.37 167 PHE A N 1
ATOM 1328 C CA . PHE A 1 166 ? -21.067 -23.710 -15.551 1.00 13.83 167 PHE A CA 1
ATOM 1329 C C . PHE A 1 166 ? -19.852 -22.841 -15.723 1.00 16.74 167 PHE A C 1
ATOM 1330 O O . PHE A 1 166 ? -19.897 -21.542 -15.624 1.00 17.97 167 PHE A O 1
ATOM 1338 N N . VAL A 1 167 ? -18.728 -23.483 -15.924 1.00 15.92 168 VAL A N 1
ATOM 1339 C CA . VAL A 1 167 ? -17.480 -22.818 -16.224 1.00 16.50 168 VAL A CA 1
ATOM 1340 C C . VAL A 1 167 ? -17.375 -22.395 -17.662 1.00 16.76 168 VAL A C 1
ATOM 1341 O O . VAL A 1 167 ? -17.656 -23.163 -18.577 1.00 16.73 168 VAL A O 1
ATOM 1345 N N . VAL A 1 168 ? -17.087 -21.108 -17.906 1.00 16.86 169 VAL A N 1
ATOM 1346 C CA . VAL A 1 168 ? -17.158 -20.587 -19.253 1.00 18.54 169 VAL A CA 1
ATOM 1347 C C . VAL A 1 168 ? -15.817 -20.311 -19.845 1.00 20.04 169 VAL A C 1
ATOM 1348 O O . VAL A 1 168 ? -14.965 -19.590 -19.214 1.00 23.02 169 VAL A O 1
ATOM 1352 N N . PHE A 1 169 ? -15.578 -20.822 -21.045 1.00 18.14 170 PHE A N 1
ATOM 1353 C CA . PHE A 1 169 ? -14.348 -20.536 -21.789 1.00 20.20 170 PHE A CA 1
ATOM 1354 C C . PHE A 1 169 ? -14.697 -19.666 -22.941 1.00 23.58 170 PHE A C 1
ATOM 1355 O O . PHE A 1 169 ? -15.500 -20.062 -23.812 1.00 19.73 170 PHE A O 1
ATOM 1363 N N . GLU A 1 170 ? -14.138 -18.440 -22.952 1.00 25.15 171 GLU A N 1
ATOM 1364 C CA . GLU A 1 170 ? -14.487 -17.510 -24.092 1.00 29.41 171 GLU A CA 1
ATOM 1365 C C . GLU A 1 170 ? -13.286 -16.678 -24.566 1.00 32.72 171 GLU A C 1
ATOM 1366 O O . GLU A 1 170 ? -12.176 -16.910 -24.052 1.00 36.86 171 GLU A O 1
ATOM 1372 N N . VAL B 1 1 ? -16.784 -44.262 -0.363 1.00 21.13 2 VAL B N 1
ATOM 1373 C CA . VAL B 1 1 ? -15.386 -44.563 -0.975 1.00 20.92 2 VAL B CA 1
ATOM 1374 C C . VAL B 1 1 ? -15.540 -45.959 -1.586 1.00 20.42 2 VAL B C 1
ATOM 1375 O O . VAL B 1 1 ? -16.121 -46.863 -0.983 1.00 18.98 2 VAL B O 1
ATOM 1379 N N . VAL B 1 2 ? -15.085 -46.135 -2.833 1.00 17.58 3 VAL B N 1
ATOM 1380 C CA . VAL B 1 2 ? -15.211 -47.426 -3.476 1.00 18.46 3 VAL B CA 1
ATOM 1381 C C . VAL B 1 2 ? -14.304 -48.437 -2.829 1.00 18.20 3 VAL B C 1
ATOM 1382 O O . VAL B 1 2 ? -13.147 -48.104 -2.490 1.00 21.44 3 VAL B O 1
ATOM 1386 N N . LYS B 1 3 ? -14.785 -49.691 -2.625 1.00 16.80 4 LYS B N 1
ATOM 1387 C CA . LYS B 1 3 ? -13.983 -50.662 -1.872 1.00 19.33 4 LYS B CA 1
ATOM 1388 C C . LYS B 1 3 ? -13.718 -51.935 -2.662 1.00 17.12 4 LYS B C 1
ATOM 1389 O O . LYS B 1 3 ? -12.676 -52.591 -2.394 1.00 20.21 4 LYS B O 1
ATOM 1395 N N . ARG B 1 4 ? -14.583 -52.293 -3.610 1.00 16.17 5 ARG B N 1
ATOM 1396 C CA . ARG B 1 4 ? -14.419 -53.599 -4.283 1.00 15.90 5 ARG B CA 1
ATOM 1397 C C . ARG B 1 4 ? -13.205 -53.548 -5.219 1.00 14.32 5 ARG B C 1
ATOM 1398 O O . ARG B 1 4 ? -12.943 -52.501 -5.850 1.00 15.04 5 ARG B O 1
ATOM 1406 N N . THR B 1 5 ? -12.415 -54.638 -5.249 1.00 13.85 6 THR B N 1
ATOM 1407 C CA . THR B 1 5 ? -11.109 -54.606 -5.879 1.00 12.79 6 THR B CA 1
ATOM 1408 C C . THR B 1 5 ? -11.156 -54.286 -7.384 1.00 12.99 6 THR B C 1
ATOM 1409 O O . THR B 1 5 ? -10.375 -53.447 -7.849 1.00 12.39 6 THR B O 1
ATOM 1413 N N . MET B 1 6 ? -12.056 -54.927 -8.081 1.00 10.80 7 MET B N 1
ATOM 1414 C CA . MET B 1 6 ? -12.097 -54.640 -9.524 1.00 9.82 7 MET B CA 1
ATOM 1415 C C . MET B 1 6 ? -12.575 -53.239 -9.847 1.00 11.63 7 MET B C 1
ATOM 1416 O O . MET B 1 6 ? -11.927 -52.558 -10.687 1.00 10.88 7 MET B O 1
ATOM 1421 N N . THR B 1 7 ? -13.616 -52.730 -9.212 1.00 11.45 8 THR B N 1
ATOM 1422 C CA . THR B 1 7 ? -14.103 -51.389 -9.523 1.00 10.38 8 THR B CA 1
ATOM 1423 C C . THR B 1 7 ? -13.016 -50.380 -9.096 1.00 11.05 8 THR B C 1
ATOM 1424 O O . THR B 1 7 ? -12.827 -49.360 -9.790 1.00 11.98 8 THR B O 1
ATOM 1428 N N . LYS B 1 8 ? -12.310 -50.624 -7.963 1.00 10.86 9 LYS B N 1
ATOM 1429 C CA . LYS B 1 8 ? -11.214 -49.721 -7.568 1.00 11.71 9 LYS B CA 1
ATOM 1430 C C . LYS B 1 8 ? -10.185 -49.697 -8.685 1.00 12.12 9 LYS B C 1
ATOM 1431 O O . LYS B 1 8 ? -9.699 -48.628 -9.076 1.00 11.82 9 LYS B O 1
ATOM 1437 N N . LYS B 1 9 ? -9.765 -50.864 -9.182 1.00 11.11 10 LYS B N 1
ATOM 1438 C CA . LYS B 1 9 ? -8.763 -50.893 -10.229 1.00 11.92 10 LYS B CA 1
ATOM 1439 C C . LYS B 1 9 ? -9.252 -50.110 -11.496 1.00 11.54 10 LYS B C 1
ATOM 1440 O O . LYS B 1 9 ? -8.469 -49.380 -12.068 1.00 11.04 10 LYS B O 1
ATOM 1446 N N . PHE B 1 10 ? -10.526 -50.259 -11.810 1.00 10.53 11 PHE B N 1
ATOM 1447 C CA . PHE B 1 10 ? -11.011 -49.640 -13.035 1.00 10.22 11 PHE B CA 1
ATOM 1448 C C . PHE B 1 10 ? -11.054 -48.135 -12.782 1.00 11.51 11 PHE B C 1
ATOM 1449 O O . PHE B 1 10 ? -10.782 -47.401 -13.709 1.00 11.16 11 PHE B O 1
ATOM 1457 N N . LEU B 1 11 ? -11.416 -47.648 -11.595 1.00 10.79 12 LEU B N 1
ATOM 1458 C CA . LEU B 1 11 ? -11.455 -46.182 -11.430 1.00 11.40 12 LEU B CA 1
ATOM 1459 C C . LEU B 1 11 ? -9.990 -45.696 -11.393 1.00 9.12 12 LEU B C 1
ATOM 1460 O O . LEU B 1 11 ? -9.781 -44.518 -11.790 1.00 10.05 12 LEU B O 1
ATOM 1465 N N . GLU B 1 12 ? -9.021 -46.481 -10.899 1.00 9.81 13 GLU B N 1
ATOM 1466 C CA . GLU B 1 12 ? -7.598 -45.979 -10.976 1.00 10.27 13 GLU B CA 1
ATOM 1467 C C . GLU B 1 12 ? -7.191 -45.898 -12.468 1.00 9.35 13 GLU B C 1
ATOM 1468 O O . GLU B 1 12 ? -6.511 -44.907 -12.811 1.00 11.76 13 GLU B O 1
ATOM 1474 N N A GLU B 1 13 ? -7.624 -46.849 -13.290 0.50 9.48 14 GLU B N 1
ATOM 1475 N N B GLU B 1 13 ? -7.600 -46.859 -13.293 0.50 9.62 14 GLU B N 1
ATOM 1476 C CA A GLU B 1 13 ? -7.300 -46.803 -14.740 0.50 10.35 14 GLU B CA 1
ATOM 1477 C CA B GLU B 1 13 ? -7.275 -46.797 -14.741 0.50 10.70 14 GLU B CA 1
ATOM 1478 C C A GLU B 1 13 ? -8.000 -45.583 -15.342 0.50 10.45 14 GLU B C 1
ATOM 1479 C C B GLU B 1 13 ? -7.980 -45.573 -15.323 0.50 10.58 14 GLU B C 1
ATOM 1480 O O A GLU B 1 13 ? -7.453 -44.887 -16.217 0.50 10.10 14 GLU B O 1
ATOM 1481 O O B GLU B 1 13 ? -7.404 -44.873 -16.176 0.50 10.35 14 GLU B O 1
ATOM 1492 N N . ALA B 1 14 ? -9.258 -45.370 -14.948 1.00 8.94 15 ALA B N 1
ATOM 1493 C CA . ALA B 1 14 ? -10.011 -44.211 -15.520 1.00 9.23 15 ALA B CA 1
ATOM 1494 C C . ALA B 1 14 ? -9.391 -42.876 -15.081 1.00 9.12 15 ALA B C 1
ATOM 1495 O O . ALA B 1 14 ? -9.347 -41.901 -15.841 1.00 10.57 15 ALA B O 1
ATOM 1497 N N . PHE B 1 15 ? -8.895 -42.811 -13.793 1.00 10.46 16 PHE B N 1
ATOM 1498 C CA . PHE B 1 15 ? -8.211 -41.600 -13.383 1.00 10.03 16 PHE B CA 1
ATOM 1499 C C . PHE B 1 15 ? -6.957 -41.362 -14.225 1.00 9.86 16 PHE B C 1
ATOM 1500 O O . PHE B 1 15 ? -6.734 -40.246 -14.701 1.00 11.01 16 PHE B O 1
ATOM 1508 N N . ALA B 1 16 ? -6.191 -42.403 -14.501 1.00 10.13 17 ALA B N 1
ATOM 1509 C CA . ALA B 1 16 ? -5.022 -42.237 -15.444 1.00 10.08 17 ALA B CA 1
ATOM 1510 C C . ALA B 1 16 ? -5.462 -41.813 -16.784 1.00 10.63 17 ALA B C 1
ATOM 1511 O O . ALA B 1 16 ? -4.841 -40.940 -17.415 1.00 11.27 17 ALA B O 1
ATOM 1513 N N . GLY B 1 17 ? -6.511 -42.429 -17.289 1.00 11.39 18 GLY B N 1
ATOM 1514 C CA . GLY B 1 17 ? -6.949 -42.112 -18.669 1.00 11.25 18 GLY B CA 1
ATOM 1515 C C . GLY B 1 17 ? -7.447 -40.675 -18.778 1.00 10.69 18 GLY B C 1
ATOM 1516 O O . GLY B 1 17 ? -7.193 -39.969 -19.788 1.00 12.51 18 GLY B O 1
ATOM 1517 N N . GLU B 1 18 ? -8.235 -40.245 -17.787 1.00 11.00 19 GLU B N 1
ATOM 1518 C CA . GLU B 1 18 ? -8.713 -38.850 -17.769 1.00 7.88 19 GLU B CA 1
ATOM 1519 C C . GLU B 1 18 ? -7.545 -37.889 -17.646 1.00 9.67 19 GLU B C 1
ATOM 1520 O O . GLU B 1 18 ? -7.546 -36.823 -18.277 1.00 10.05 19 GLU B O 1
ATOM 1526 N N . SER B 1 19 ? -6.561 -38.241 -16.757 1.00 9.73 20 SER B N 1
ATOM 1527 C CA . SER B 1 19 ? -5.441 -37.317 -16.592 1.00 9.28 20 SER B CA 1
ATOM 1528 C C . SER B 1 19 ? -4.628 -37.213 -17.962 1.00 10.39 20 SER B C 1
ATOM 1529 O O . SER B 1 19 ? -4.199 -36.083 -18.288 1.00 10.40 20 SER B O 1
ATOM 1532 N N . MET B 1 20 ? -4.455 -38.331 -18.635 1.00 10.48 21 MET B N 1
ATOM 1533 C CA . MET B 1 20 ? -3.726 -38.273 -19.920 1.00 10.46 21 MET B CA 1
ATOM 1534 C C . MET B 1 20 ? -4.533 -37.500 -20.958 1.00 10.71 21 MET B C 1
ATOM 1535 O O . MET B 1 20 ? -3.938 -36.777 -21.790 1.00 11.90 21 MET B O 1
ATOM 1540 N N . ALA B 1 21 ? -5.850 -37.706 -21.007 1.00 10.42 22 ALA B N 1
ATOM 1541 C CA . ALA B 1 21 ? -6.667 -36.960 -22.004 1.00 9.72 22 ALA B CA 1
ATOM 1542 C C . ALA B 1 21 ? -6.567 -35.449 -21.734 1.00 9.88 22 ALA B C 1
ATOM 1543 O O . ALA B 1 21 ? -6.390 -34.647 -22.618 1.00 10.88 22 ALA B O 1
ATOM 1545 N N . HIS B 1 22 ? -6.764 -35.062 -20.453 1.00 9.60 23 HIS B N 1
ATOM 1546 C CA . HIS B 1 22 ? -6.565 -33.656 -20.126 1.00 10.27 23 HIS B CA 1
ATOM 1547 C C . HIS B 1 22 ? -5.220 -33.111 -20.565 1.00 9.87 23 HIS B C 1
ATOM 1548 O O . HIS B 1 22 ? -5.144 -31.987 -21.101 1.00 10.60 23 HIS B O 1
ATOM 1555 N N . MET B 1 23 ? -4.172 -33.867 -20.323 1.00 9.17 24 MET B N 1
ATOM 1556 C CA . MET B 1 23 ? -2.806 -33.403 -20.666 1.00 9.07 24 MET B CA 1
ATOM 1557 C C . MET B 1 23 ? -2.677 -33.322 -22.171 1.00 11.42 24 MET B C 1
ATOM 1558 O O . MET B 1 23 ? -2.146 -32.294 -22.630 1.00 11.42 24 MET B O 1
ATOM 1563 N N . ARG B 1 24 ? -3.107 -34.348 -22.904 1.00 11.79 25 ARG B N 1
ATOM 1564 C CA . ARG B 1 24 ? -3.015 -34.241 -24.383 1.00 12.28 25 ARG B CA 1
ATOM 1565 C C . ARG B 1 24 ? -3.757 -33.033 -24.858 1.00 11.41 25 ARG B C 1
ATOM 1566 O O . ARG B 1 24 ? -3.267 -32.312 -25.731 1.00 10.71 25 ARG B O 1
ATOM 1574 N N . TYR B 1 25 ? -4.930 -32.737 -24.281 1.00 10.74 26 TYR B N 1
ATOM 1575 C CA . TYR B 1 25 ? -5.709 -31.596 -24.752 1.00 11.64 26 TYR B CA 1
ATOM 1576 C C . TYR B 1 25 ? -5.031 -30.250 -24.459 1.00 11.99 26 TYR B C 1
ATOM 1577 O O . TYR B 1 25 ? -5.118 -29.296 -25.268 1.00 12.76 26 TYR B O 1
ATOM 1586 N N . LEU B 1 26 ? -4.361 -30.135 -23.291 1.00 10.70 27 LEU B N 1
ATOM 1587 C CA . LEU B 1 26 ? -3.582 -28.867 -23.029 1.00 11.32 27 LEU B CA 1
ATOM 1588 C C . LEU B 1 26 ? -2.415 -28.803 -24.081 1.00 11.12 27 LEU B C 1
ATOM 1589 O O . LEU B 1 26 ? -2.125 -27.653 -24.561 1.00 11.82 27 LEU B O 1
ATOM 1594 N N . ILE B 1 27 ? -1.761 -29.884 -24.386 1.00 10.13 28 ILE B N 1
ATOM 1595 C CA . ILE B 1 27 ? -0.652 -29.855 -25.391 1.00 11.25 28 ILE B CA 1
ATOM 1596 C C . ILE B 1 27 ? -1.249 -29.515 -26.783 1.00 12.52 28 ILE B C 1
ATOM 1597 O O . ILE B 1 27 ? -0.623 -28.706 -27.496 1.00 14.19 28 ILE B O 1
ATOM 1602 N N . PHE B 1 28 ? -2.364 -30.110 -27.092 1.00 12.03 29 PHE B N 1
ATOM 1603 C CA . PHE B 1 28 ? -3.010 -29.754 -28.421 1.00 12.70 29 PHE B CA 1
ATOM 1604 C C . PHE B 1 28 ? -3.543 -28.327 -28.469 1.00 13.51 29 PHE B C 1
ATOM 1605 O O . PHE B 1 28 ? -3.538 -27.769 -29.575 1.00 14.60 29 PHE B O 1
ATOM 1613 N N . ALA B 1 29 ? -4.030 -27.778 -27.383 1.00 12.48 30 ALA B N 1
ATOM 1614 C CA . ALA B 1 29 ? -4.449 -26.364 -27.345 1.00 12.56 30 ALA B CA 1
ATOM 1615 C C . ALA B 1 29 ? -3.300 -25.432 -27.719 1.00 14.98 30 ALA B C 1
ATOM 1616 O O . ALA B 1 29 ? -3.441 -24.566 -28.566 1.00 15.42 30 ALA B O 1
ATOM 1618 N N . GLU B 1 30 ? -2.154 -25.670 -27.084 1.00 14.43 31 GLU B N 1
ATOM 1619 C CA . GLU B 1 30 ? -1.020 -24.810 -27.382 1.00 15.64 31 GLU B CA 1
ATOM 1620 C C . GLU B 1 30 ? -0.624 -24.954 -28.885 1.00 17.29 31 GLU B C 1
ATOM 1621 O O . GLU B 1 30 ? -0.312 -23.940 -29.542 1.00 18.23 31 GLU B O 1
ATOM 1627 N N . LYS B 1 31 ? -0.607 -26.166 -29.433 1.00 14.92 32 LYS B N 1
ATOM 1628 C CA . LYS B 1 31 ? -0.284 -26.378 -30.824 1.00 15.64 32 LYS B CA 1
ATOM 1629 C C . LYS B 1 31 ? -1.325 -25.709 -31.743 1.00 18.16 32 LYS B C 1
ATOM 1630 O O . LYS B 1 31 ? -0.957 -25.137 -32.786 1.00 18.25 32 LYS B O 1
ATOM 1636 N N . ALA B 1 32 ? -2.618 -25.788 -31.369 1.00 14.75 33 ALA B N 1
ATOM 1637 C CA . ALA B 1 32 ? -3.637 -25.162 -32.257 1.00 17.38 33 ALA B CA 1
ATOM 1638 C C . ALA B 1 32 ? -3.381 -23.637 -32.223 1.00 18.15 33 ALA B C 1
ATOM 1639 O O . ALA B 1 32 ? -3.594 -22.979 -33.281 1.00 19.15 33 ALA B O 1
ATOM 1641 N N . GLU B 1 33 ? -3.057 -23.068 -31.086 1.00 17.27 34 GLU B N 1
ATOM 1642 C CA . GLU B 1 33 ? -2.870 -21.569 -30.936 1.00 21.37 34 GLU B CA 1
ATOM 1643 C C . GLU B 1 33 ? -1.710 -21.225 -31.861 1.00 22.99 34 GLU B C 1
ATOM 1644 O O . GLU B 1 33 ? -1.829 -20.254 -32.668 1.00 21.30 34 GLU B O 1
ATOM 1650 N N . GLN B 1 34 ? -0.660 -22.061 -31.844 1.00 21.92 35 GLN B N 1
ATOM 1651 C CA . GLN B 1 34 ? 0.608 -21.777 -32.616 1.00 21.93 35 GLN B CA 1
ATOM 1652 C C . GLN B 1 34 ? 0.294 -21.884 -34.108 1.00 23.30 35 GLN B C 1
ATOM 1653 O O . GLN B 1 34 ? 0.894 -21.176 -34.943 1.00 27.16 35 GLN B O 1
ATOM 1659 N N . GLU B 1 35 ? -0.642 -22.755 -34.495 1.00 19.65 36 GLU B N 1
ATOM 1660 C CA . GLU B 1 35 ? -0.956 -22.956 -35.920 1.00 19.40 36 GLU B CA 1
ATOM 1661 C C . GLU B 1 35 ? -2.013 -21.987 -36.479 1.00 20.66 36 GLU B C 1
ATOM 1662 O O . GLU B 1 35 ? -2.287 -22.036 -37.716 1.00 23.75 36 GLU B O 1
ATOM 1668 N N . GLY B 1 36 ? -2.615 -21.162 -35.627 1.00 21.34 37 GLY B N 1
ATOM 1669 C CA . GLY B 1 36 ? -3.618 -20.167 -36.143 1.00 21.35 37 GLY B CA 1
ATOM 1670 C C . GLY B 1 36 ? -5.043 -20.617 -36.073 1.00 21.16 37 GLY B C 1
ATOM 1671 O O . GLY B 1 36 ? -5.924 -20.140 -36.765 1.00 20.77 37 GLY B O 1
ATOM 1672 N N . PHE B 1 37 ? -5.290 -21.566 -35.155 1.00 18.01 38 PHE B N 1
ATOM 1673 C CA . PHE B 1 37 ? -6.652 -22.024 -34.883 1.00 17.03 38 PHE B CA 1
ATOM 1674 C C . PHE B 1 37 ? -7.016 -21.669 -33.430 1.00 19.23 38 PHE B C 1
ATOM 1675 O O . PHE B 1 37 ? -7.184 -22.616 -32.599 1.00 16.88 38 PHE B O 1
ATOM 1683 N N . PRO B 1 38 ? -7.277 -20.391 -33.122 1.00 18.39 39 PRO B N 1
ATOM 1684 C CA . PRO B 1 38 ? -7.519 -20.030 -31.684 1.00 19.33 39 PRO B CA 1
ATOM 1685 C C . PRO B 1 38 ? -8.867 -20.613 -31.175 1.00 17.46 39 PRO B C 1
ATOM 1686 O O . PRO B 1 38 ? -8.986 -20.870 -29.952 1.00 17.69 39 PRO B O 1
ATOM 1690 N N . ASN B 1 39 ? -9.856 -20.803 -32.015 1.00 17.49 40 ASN B N 1
ATOM 1691 C CA . ASN B 1 39 ? -11.123 -21.308 -31.455 1.00 17.56 40 ASN B CA 1
ATOM 1692 C C . ASN B 1 39 ? -11.012 -22.817 -31.192 1.00 16.29 40 ASN B C 1
ATOM 1693 O O . ASN B 1 39 ? -11.570 -23.295 -30.214 1.00 17.01 40 ASN B O 1
ATOM 1698 N N . ILE B 1 40 ? -10.310 -23.539 -32.059 1.00 15.33 41 ILE B N 1
ATOM 1699 C CA . ILE B 1 40 ? -10.095 -24.992 -31.741 1.00 16.01 41 ILE B CA 1
ATOM 1700 C C . ILE B 1 40 ? -9.243 -25.026 -30.469 1.00 15.94 41 ILE B C 1
ATOM 1701 O O . ILE B 1 40 ? -9.426 -25.956 -29.637 1.00 14.54 41 ILE B O 1
ATOM 1706 N N . ALA B 1 41 ? -8.262 -24.109 -30.311 1.00 14.28 42 ALA B N 1
ATOM 1707 C CA . ALA B 1 41 ? -7.511 -24.149 -29.019 1.00 13.14 42 ALA B CA 1
ATOM 1708 C C . ALA B 1 41 ? -8.439 -23.9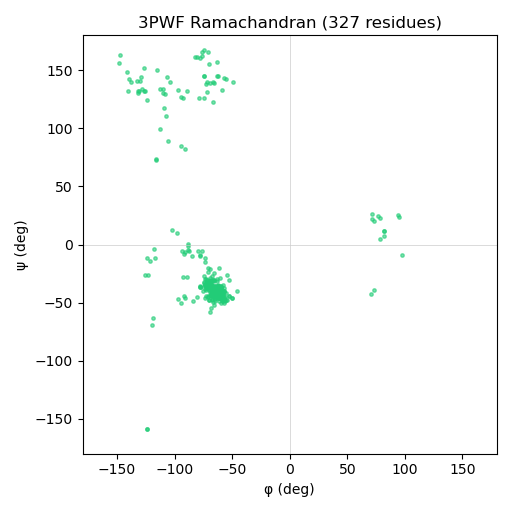51 -27.839 1.00 16.14 42 ALA B C 1
ATOM 1709 O O . ALA B 1 41 ? -8.237 -24.610 -26.763 1.00 13.66 42 ALA B O 1
ATOM 1711 N N . LYS B 1 42 ? -9.414 -23.007 -27.935 1.00 15.81 43 LYS B N 1
ATOM 1712 C CA . LYS B 1 42 ? -10.347 -22.785 -26.852 1.00 17.55 43 LYS B CA 1
ATOM 1713 C C . LYS B 1 42 ? -11.138 -24.066 -26.566 1.00 13.86 43 LYS B C 1
ATOM 1714 O O . LYS B 1 42 ? -11.387 -24.416 -25.373 1.00 14.51 43 LYS B O 1
ATOM 1720 N N . LEU B 1 43 ? -11.573 -24.749 -27.624 1.00 13.52 44 LEU B N 1
ATOM 1721 C CA . LEU B 1 43 ? -12.340 -26.003 -27.452 1.00 12.32 44 LEU B CA 1
ATOM 1722 C C . LEU B 1 43 ? -11.484 -27.060 -26.688 1.00 13.35 44 LEU B C 1
ATOM 1723 O O . LEU B 1 43 ? -11.969 -27.713 -25.778 1.00 13.02 44 LEU B O 1
ATOM 1728 N N . PHE B 1 44 ? -10.228 -27.199 -27.109 1.00 12.70 45 PHE B N 1
ATOM 1729 C CA . PHE B 1 44 ? -9.339 -28.151 -26.371 1.00 12.14 45 PHE B CA 1
ATOM 1730 C C . PHE B 1 44 ? -9.152 -27.742 -24.904 1.00 13.12 45 PHE B C 1
ATOM 1731 O O . PHE B 1 44 ? -9.178 -28.628 -24.047 1.00 11.67 45 PHE B O 1
ATOM 1739 N N . ARG B 1 45 ? -9.054 -26.453 -24.594 1.00 13.89 46 ARG B N 1
ATOM 1740 C CA . ARG B 1 45 ? -8.805 -26.104 -23.192 1.00 13.59 46 ARG B CA 1
ATOM 1741 C C . ARG B 1 45 ? -10.079 -26.359 -22.365 1.00 12.82 46 ARG B C 1
ATOM 1742 O O . ARG B 1 45 ? -10.058 -26.732 -21.179 1.00 11.85 46 ARG B O 1
ATOM 1750 N N . ALA B 1 46 ? -11.217 -26.070 -22.975 1.00 13.15 47 ALA B N 1
ATOM 1751 C CA . ALA B 1 46 ? -12.497 -26.303 -22.286 1.00 11.70 47 ALA B CA 1
ATOM 1752 C C . ALA B 1 46 ? -12.763 -27.760 -22.079 1.00 11.87 47 ALA B C 1
ATOM 1753 O O . ALA B 1 46 ? -13.095 -28.159 -20.958 1.00 11.40 47 ALA B O 1
ATOM 1755 N N . ILE B 1 47 ? -12.518 -28.591 -23.085 1.00 11.44 48 ILE B N 1
ATOM 1756 C CA . ILE B 1 47 ? -12.719 -30.062 -22.869 1.00 10.21 48 ILE B CA 1
ATOM 1757 C C . ILE B 1 47 ? -11.619 -30.600 -21.884 1.00 11.29 48 ILE B C 1
ATOM 1758 O O . ILE B 1 47 ? -11.962 -31.440 -21.049 1.00 10.99 48 ILE B O 1
ATOM 1763 N N . ALA B 1 48 ? -10.411 -30.010 -21.898 1.00 11.01 49 ALA B N 1
ATOM 1764 C CA . ALA B 1 48 ? -9.434 -30.428 -20.847 1.00 10.92 49 ALA B CA 1
ATOM 1765 C C . ALA B 1 48 ? -10.035 -30.158 -19.478 1.00 11.45 49 ALA B C 1
ATOM 1766 O O . ALA B 1 48 ? -9.779 -30.995 -18.553 1.00 10.97 49 ALA B O 1
ATOM 1768 N N . TYR B 1 49 ? -10.750 -29.034 -19.236 1.00 11.16 50 TYR B N 1
ATOM 1769 C CA . TYR B 1 49 ? -11.349 -28.831 -17.902 1.00 11.05 50 TYR B CA 1
ATOM 1770 C C . TYR B 1 49 ? -12.429 -29.900 -17.650 1.00 10.01 50 TYR B C 1
ATOM 1771 O O . TYR B 1 49 ? -12.575 -30.359 -16.505 1.00 10.97 50 TYR B O 1
ATOM 1780 N N . ALA B 1 50 ? -13.228 -30.289 -18.618 1.00 9.85 51 ALA B N 1
ATOM 1781 C CA . ALA B 1 50 ? -14.227 -31.326 -18.381 1.00 8.91 51 ALA B CA 1
ATOM 1782 C C . ALA B 1 50 ? -13.510 -32.625 -17.963 1.00 10.12 51 ALA B C 1
ATOM 1783 O O . ALA B 1 50 ? -14.062 -33.366 -17.152 1.00 10.14 51 ALA B O 1
ATOM 1785 N N . GLU B 1 51 ? -12.313 -32.916 -18.521 1.00 10.40 52 GLU B N 1
ATOM 1786 C CA . GLU B 1 51 ? -11.626 -34.183 -18.082 1.00 10.38 52 GLU B CA 1
ATOM 1787 C C . GLU B 1 51 ? -11.053 -34.031 -16.675 1.00 9.88 52 GLU B C 1
ATOM 1788 O O . GLU B 1 51 ? -10.920 -35.009 -15.973 1.00 11.34 52 GLU B O 1
ATOM 1794 N N . PHE B 1 52 ? -10.669 -32.784 -16.303 1.00 9.72 53 PHE B N 1
ATOM 1795 C CA . PHE B 1 52 ? -10.323 -32.512 -14.870 1.00 8.13 53 PHE B CA 1
ATOM 1796 C C . PHE B 1 52 ? -11.526 -32.831 -13.991 1.00 11.21 53 PHE B C 1
ATOM 1797 O O . PHE B 1 52 ? -11.374 -33.411 -12.939 1.00 10.09 53 PHE B O 1
ATOM 1805 N N . VAL B 1 53 ? -12.726 -32.395 -14.354 1.00 10.02 54 VAL B N 1
ATOM 1806 C CA . VAL B 1 53 ? -13.862 -32.752 -13.596 1.00 10.02 54 VAL B CA 1
ATOM 1807 C C . VAL B 1 53 ? -14.027 -34.293 -13.473 1.00 10.46 54 VAL B C 1
ATOM 1808 O O . VAL B 1 53 ? -14.246 -34.807 -12.366 1.00 11.07 54 VAL B O 1
ATOM 1812 N N . HIS B 1 54 ? -13.974 -35.027 -14.628 1.00 10.06 55 HIS B N 1
ATOM 1813 C CA . HIS B 1 54 ? -14.131 -36.484 -14.517 1.00 9.43 55 HIS B CA 1
ATOM 1814 C C . HIS B 1 54 ? -13.000 -37.092 -13.630 1.00 10.27 55 HIS B C 1
ATOM 1815 O O . HIS B 1 54 ? -13.336 -38.005 -12.867 1.00 10.29 55 HIS B O 1
ATOM 1822 N N . ALA B 1 55 ? -11.748 -36.648 -13.786 1.00 9.22 56 ALA B N 1
ATOM 1823 C CA . ALA B 1 55 ? -10.632 -37.248 -13.020 1.00 10.42 56 ALA B CA 1
ATOM 1824 C C . ALA B 1 55 ? -10.864 -36.933 -11.541 1.00 9.71 56 ALA B C 1
ATOM 1825 O O . ALA B 1 55 ? -10.682 -37.854 -10.728 1.00 10.44 56 ALA B O 1
ATOM 1827 N N . LYS B 1 56 ? -11.226 -35.676 -11.225 1.00 9.12 57 LYS B N 1
ATOM 1828 C CA . LYS B 1 56 ? -11.434 -35.313 -9.790 1.00 10.78 57 LYS B CA 1
ATOM 1829 C C . LYS B 1 56 ? -12.569 -36.210 -9.250 1.00 13.38 57 LYS B C 1
ATOM 1830 O O . LYS B 1 56 ? -12.466 -36.685 -8.113 1.00 12.08 57 LYS B O 1
ATOM 1836 N N . ASN B 1 57 ? -13.634 -36.437 -10.026 1.00 10.47 58 ASN B N 1
ATOM 1837 C CA . ASN B 1 57 ? -14.735 -37.261 -9.520 1.00 10.85 58 ASN B CA 1
ATOM 1838 C C . ASN B 1 57 ? -14.228 -38.689 -9.232 1.00 10.72 58 ASN B C 1
ATOM 1839 O O . ASN B 1 57 ? -14.575 -39.255 -8.188 1.00 10.71 58 ASN B O 1
ATOM 1844 N N . HIS B 1 58 ? -13.390 -39.285 -10.095 1.00 10.57 59 HIS B N 1
ATOM 1845 C CA . HIS B 1 58 ? -12.927 -40.642 -9.786 1.00 10.56 59 HIS B CA 1
ATOM 1846 C C . HIS B 1 58 ? -11.986 -40.614 -8.586 1.00 11.93 59 HIS B C 1
ATOM 1847 O O . HIS B 1 58 ? -12.036 -41.556 -7.771 1.00 11.09 59 HIS B O 1
ATOM 1854 N N . PHE B 1 59 ? -11.123 -39.571 -8.536 1.00 11.25 60 PHE B N 1
ATOM 1855 C CA . PHE B 1 59 ? -10.206 -39.457 -7.437 1.00 10.93 60 PHE B CA 1
ATOM 1856 C C . PHE B 1 59 ? -10.890 -39.390 -6.081 1.00 11.28 60 PHE B C 1
ATOM 1857 O O . PHE B 1 59 ? -10.447 -40.058 -5.128 1.00 12.23 60 PHE B O 1
ATOM 1865 N N . ILE B 1 60 ? -11.963 -38.611 -6.011 1.00 10.54 61 ILE B N 1
ATOM 1866 C CA . ILE B 1 60 ? -12.721 -38.464 -4.690 1.00 10.80 61 ILE B CA 1
ATOM 1867 C C . ILE B 1 60 ? -13.477 -39.777 -4.475 1.00 11.68 61 ILE B C 1
ATOM 1868 O O . ILE B 1 60 ? -13.553 -40.249 -3.327 1.00 13.48 61 ILE B O 1
ATOM 1873 N N . ALA B 1 61 ? -13.973 -40.465 -5.502 1.00 13.44 62 ALA B N 1
ATOM 1874 C CA . ALA B 1 61 ? -14.601 -41.795 -5.308 1.00 13.16 62 ALA B CA 1
ATOM 1875 C C . ALA B 1 61 ? -13.649 -42.810 -4.786 1.00 15.31 62 ALA B C 1
ATOM 1876 O O . ALA B 1 61 ? -14.067 -43.692 -4.010 1.00 15.69 62 ALA B O 1
ATOM 1878 N N . LEU B 1 62 ? -12.393 -42.700 -5.131 1.00 11.96 63 LEU B N 1
ATOM 1879 C CA . LEU B 1 62 ? -11.360 -43.599 -4.572 1.00 12.42 63 LEU B CA 1
ATOM 1880 C C . LEU B 1 62 ? -10.894 -43.172 -3.105 1.00 13.34 63 LEU B C 1
ATOM 1881 O O . LEU B 1 62 ? -10.061 -43.914 -2.536 1.00 15.72 63 LEU B O 1
ATOM 1886 N N . GLY B 1 63 ? -11.402 -42.041 -2.649 1.00 13.59 64 GLY B N 1
ATOM 1887 C CA . GLY B 1 63 ? -11.062 -41.568 -1.249 1.00 13.65 64 GLY B CA 1
ATOM 1888 C C . GLY B 1 63 ? -9.673 -40.924 -1.157 1.00 15.67 64 GLY B C 1
ATOM 1889 O O . GLY B 1 63 ? -9.085 -40.806 -0.017 1.00 17.72 64 GLY B O 1
ATOM 1890 N N . LYS B 1 64 ? -9.097 -40.412 -2.254 1.00 13.95 65 LYS B N 1
ATOM 1891 C CA . LYS B 1 64 ? -7.728 -39.996 -2.271 1.00 14.55 65 LYS B CA 1
ATOM 1892 C C . LYS B 1 64 ? -7.543 -38.533 -1.980 1.00 15.01 65 LYS B C 1
ATOM 1893 O O . LYS B 1 64 ? -6.377 -38.083 -1.801 1.00 16.70 65 LYS B O 1
ATOM 1899 N N . LEU B 1 65 ? -8.617 -37.781 -1.863 1.00 13.69 66 LEU B N 1
ATOM 1900 C CA . LEU B 1 65 ? -8.496 -36.332 -1.542 1.00 14.55 66 LEU B CA 1
ATOM 1901 C C . LEU B 1 65 ? -8.626 -36.150 -0.046 1.00 17.71 66 LEU B C 1
ATOM 1902 O O . LEU B 1 65 ? -9.605 -36.643 0.562 1.00 19.64 66 LEU B O 1
ATOM 1907 N N . GLY B 1 66 ? -7.659 -35.479 0.554 1.00 14.18 67 GLY B N 1
ATOM 1908 C CA . GLY B 1 66 ? -7.772 -35.122 2.025 1.00 14.74 67 GLY B CA 1
ATOM 1909 C C . GLY B 1 66 ? -7.624 -33.634 2.170 1.00 14.44 67 GLY B C 1
ATOM 1910 O O . GLY B 1 66 ? -7.885 -32.780 1.314 1.00 16.21 67 GLY B O 1
ATOM 1911 N N . LYS B 1 67 ? -7.261 -33.310 3.430 1.00 15.70 68 LYS B N 1
ATOM 1912 C CA . LYS B 1 67 ? -6.898 -31.917 3.696 1.00 14.24 68 LYS B CA 1
ATOM 1913 C C . LYS B 1 67 ? -5.551 -31.542 3.165 1.00 13.15 68 LYS B C 1
ATOM 1914 O O . LYS B 1 67 ? -4.742 -32.443 2.958 1.00 13.44 68 LYS B O 1
ATOM 1920 N N . THR B 1 68 ? -5.251 -30.240 3.126 1.00 14.49 69 THR B N 1
ATOM 1921 C CA . THR B 1 68 ? -3.968 -29.747 2.559 1.00 14.42 69 THR B CA 1
ATOM 1922 C C . THR B 1 68 ? -2.707 -30.370 3.036 1.00 15.44 69 THR B C 1
ATOM 1923 O O . THR B 1 68 ? -1.856 -30.755 2.312 1.00 14.55 69 THR B O 1
ATOM 1927 N N . PRO B 1 69 ? -2.501 -30.575 4.391 1.00 12.91 70 PRO B N 1
ATOM 1928 C CA . PRO B 1 69 ? -1.325 -31.262 4.762 1.00 15.42 70 PRO B CA 1
ATOM 1929 C C . PRO B 1 69 ? -1.169 -32.695 4.272 1.00 13.79 70 PRO B C 1
ATOM 1930 O O . PRO B 1 69 ? -0.045 -33.075 3.890 1.00 15.16 70 PRO B O 1
ATOM 1934 N N . GLU B 1 70 ? -2.234 -33.455 4.198 0.50 6.66 71 GLU B N 1
ATOM 1935 C CA . GLU B 1 70 ? -2.160 -34.801 3.714 0.50 6.13 71 GLU B CA 1
ATOM 1936 C C . GLU B 1 70 ? -1.981 -34.813 2.173 0.50 3.94 71 GLU B C 1
ATOM 1937 O O . GLU B 1 70 ? -1.251 -35.675 1.684 0.50 5.45 71 GLU B O 1
ATOM 1943 N N . ASN B 1 71 ? -2.574 -33.815 1.561 1.00 12.00 72 ASN B N 1
ATOM 1944 C CA . ASN B 1 71 ? -2.383 -33.741 0.015 1.00 13.17 72 ASN B CA 1
ATOM 1945 C C . ASN B 1 71 ? -0.914 -33.396 -0.189 1.00 15.01 72 ASN B C 1
ATOM 1946 O O . ASN B 1 71 ? -0.267 -33.950 -1.123 1.00 13.33 72 ASN B O 1
ATOM 1951 N N . LEU B 1 72 ? -0.359 -32.444 0.612 1.00 13.73 73 LEU B N 1
ATOM 1952 C CA . LEU B 1 72 ? 1.137 -32.155 0.448 1.00 12.55 73 LEU B CA 1
ATOM 1953 C C . LEU B 1 72 ? 1.907 -33.404 0.641 1.00 12.95 73 LEU B C 1
ATOM 1954 O O . LEU B 1 72 ? 2.933 -33.633 0.021 1.00 15.21 73 LEU B O 1
ATOM 1959 N N . GLN B 1 73 ? 1.550 -34.244 1.620 1.00 13.26 74 GLN B N 1
ATOM 1960 C CA . GLN B 1 73 ? 2.354 -35.428 1.888 1.00 13.86 74 GLN B CA 1
ATOM 1961 C C . GLN B 1 73 ? 2.297 -36.423 0.664 1.00 12.10 74 GLN B C 1
ATOM 1962 O O . GLN B 1 73 ? 3.306 -37.011 0.358 1.00 12.59 74 GLN B O 1
ATOM 1968 N N . MET B 1 74 ? 1.122 -36.511 0.022 1.00 13.38 75 MET B N 1
ATOM 1969 C CA . MET B 1 74 ? 0.993 -37.314 -1.201 1.00 14.46 75 MET B CA 1
ATOM 1970 C C . MET B 1 74 ? 1.959 -36.744 -2.213 1.00 14.54 75 MET B C 1
ATOM 1971 O O . MET B 1 74 ? 2.692 -37.563 -2.895 1.00 14.63 75 MET B O 1
ATOM 1976 N N . GLY B 1 75 ? 2.001 -35.403 -2.357 1.00 13.35 76 GLY B N 1
ATOM 1977 C CA . GLY B 1 75 ? 3.032 -34.846 -3.268 1.00 14.49 76 GLY B CA 1
ATOM 1978 C C . GLY B 1 75 ? 4.462 -35.110 -2.895 1.00 14.22 76 GLY B C 1
ATOM 1979 O O . GLY B 1 75 ? 5.269 -35.456 -3.730 1.00 14.22 76 GLY B O 1
ATOM 1980 N N . ILE B 1 76 ? 4.792 -34.967 -1.573 1.00 12.02 77 ILE B N 1
ATOM 1981 C CA . ILE B 1 76 ? 6.126 -35.354 -1.139 1.00 12.88 77 ILE B CA 1
ATOM 1982 C C . ILE B 1 76 ? 6.472 -36.792 -1.516 1.00 13.10 77 ILE B C 1
ATOM 1983 O O . ILE B 1 76 ? 7.588 -37.050 -2.025 1.00 13.62 77 ILE B O 1
ATOM 1988 N N . GLU B 1 77 ? 5.592 -37.746 -1.259 1.00 13.97 78 GLU B N 1
ATOM 1989 C CA . GLU B 1 77 ? 5.871 -39.179 -1.565 1.00 14.31 78 GLU B CA 1
ATOM 1990 C C . GLU B 1 77 ? 6.064 -39.405 -3.065 1.00 13.77 78 GLU B C 1
ATOM 1991 O O . GLU B 1 77 ? 6.965 -40.170 -3.441 1.00 14.35 78 GLU B O 1
ATOM 1997 N N . GLY B 1 78 ? 5.207 -38.735 -3.828 1.00 14.01 79 GLY B N 1
ATOM 1998 C CA . GLY B 1 78 ? 5.267 -38.948 -5.301 1.00 12.08 79 GLY B CA 1
ATOM 1999 C C . GLY B 1 78 ? 6.592 -38.392 -5.818 1.00 12.15 79 GLY B C 1
ATOM 2000 O O . GLY B 1 78 ? 7.243 -39.003 -6.715 1.00 11.86 79 GLY B O 1
ATOM 2001 N N . GLU B 1 79 ? 6.879 -37.156 -5.412 1.00 12.03 80 GLU B N 1
ATOM 2002 C CA . GLU B 1 79 ? 8.070 -36.545 -5.976 1.00 10.46 80 GLU B CA 1
ATOM 2003 C C . GLU B 1 79 ? 9.325 -37.292 -5.518 1.00 11.47 80 GLU B C 1
ATOM 2004 O O . GLU B 1 79 ? 10.285 -37.492 -6.290 1.00 12.12 80 GLU B O 1
ATOM 2010 N N . THR B 1 80 ? 9.327 -37.771 -4.241 1.00 11.06 81 THR B N 1
ATOM 2011 C CA . THR B 1 80 ? 10.494 -38.449 -3.744 1.00 12.60 81 THR B CA 1
ATOM 2012 C C . THR B 1 80 ? 10.659 -39.804 -4.518 1.00 10.78 81 THR B C 1
ATOM 2013 O O . THR B 1 80 ? 11.780 -40.206 -4.825 1.00 12.16 81 THR B O 1
ATOM 2017 N N . PHE B 1 81 ? 9.557 -40.470 -4.871 1.00 11.88 82 PHE B N 1
ATOM 2018 C CA . PHE B 1 81 ? 9.666 -41.682 -5.703 1.00 11.26 82 PHE B CA 1
ATOM 2019 C C . PHE B 1 81 ? 10.272 -41.363 -7.068 1.00 12.15 82 PHE B C 1
ATOM 2020 O O . PHE B 1 81 ? 11.153 -42.115 -7.510 1.00 12.06 82 PHE B O 1
ATOM 2028 N N . GLU B 1 82 ? 9.869 -40.260 -7.622 1.00 11.03 83 GLU B N 1
ATOM 2029 C CA . GLU B 1 82 ? 10.405 -39.878 -8.957 1.00 10.85 83 GLU B CA 1
ATOM 2030 C C . GLU B 1 82 ? 11.913 -39.562 -8.838 1.00 11.29 83 GLU B C 1
ATOM 2031 O O . GLU B 1 82 ? 12.701 -39.844 -9.738 1.00 11.90 83 GLU B O 1
ATOM 2037 N N . VAL B 1 83 ? 12.309 -38.829 -7.766 1.00 11.68 84 VAL B N 1
ATOM 2038 C CA . VAL B 1 83 ? 13.715 -38.462 -7.529 1.00 10.35 84 VAL B CA 1
ATOM 2039 C C . VAL B 1 83 ? 14.628 -39.665 -7.273 1.00 10.61 84 VAL B C 1
ATOM 2040 O O . VAL B 1 83 ? 15.766 -39.750 -7.788 1.00 13.45 84 VAL B O 1
ATOM 2044 N N . GLU B 1 84 ? 14.140 -40.567 -6.405 1.00 11.77 85 GLU B N 1
ATOM 2045 C CA . GLU B 1 84 ? 15.063 -41.615 -5.921 1.00 14.54 85 GLU B CA 1
ATOM 2046 C C . GLU B 1 84 ? 15.043 -42.890 -6.720 1.00 13.38 85 GLU B C 1
ATOM 2047 O O . GLU B 1 84 ? 16.090 -43.599 -6.771 1.00 15.51 85 GLU B O 1
ATOM 2053 N N . GLU B 1 85 ? 13.893 -43.149 -7.329 1.00 12.04 86 GLU B N 1
ATOM 2054 C CA . GLU B 1 85 ? 13.632 -44.472 -7.948 1.00 9.94 86 GLU B CA 1
ATOM 2055 C C . GLU B 1 85 ? 13.367 -44.254 -9.467 1.00 9.64 86 GLU B C 1
ATOM 2056 O O . GLU B 1 85 ? 14.174 -44.723 -10.246 1.00 11.70 86 GLU B O 1
ATOM 2062 N N . MET B 1 86 ? 12.248 -43.642 -9.779 1.00 10.68 87 MET B N 1
ATOM 2063 C CA . MET B 1 86 ? 11.746 -43.758 -11.211 1.00 11.23 87 MET B CA 1
ATOM 2064 C C . MET B 1 86 ? 12.671 -43.016 -12.199 1.00 11.04 87 MET B C 1
ATOM 2065 O O . MET B 1 86 ? 13.155 -43.664 -13.176 1.00 10.91 87 MET B O 1
ATOM 2070 N N . TYR B 1 87 ? 12.958 -41.711 -12.007 1.00 9.89 88 TYR B N 1
ATOM 2071 C CA . TYR B 1 87 ? 13.694 -41.033 -13.079 1.00 9.78 88 TYR B CA 1
ATOM 2072 C C . TYR B 1 87 ? 15.219 -41.431 -13.128 1.00 10.09 88 TYR B C 1
ATOM 2073 O O . TYR B 1 87 ? 15.742 -41.555 -14.210 1.00 11.44 88 TYR B O 1
ATOM 2082 N N . PRO B 1 88 ? 15.847 -41.711 -11.994 1.00 10.49 89 PRO B N 1
ATOM 2083 C CA . PRO B 1 88 ? 17.255 -42.209 -12.163 1.00 10.01 89 PRO B CA 1
ATOM 2084 C C . PRO B 1 88 ? 17.348 -43.484 -12.983 1.00 11.26 89 PRO B C 1
ATOM 2085 O O . PRO B 1 88 ? 18.210 -43.607 -13.852 1.00 11.96 89 PRO B O 1
ATOM 2089 N N . VAL B 1 89 ? 16.408 -44.392 -12.763 1.00 10.24 90 VAL B N 1
ATOM 2090 C CA . VAL B 1 89 ? 16.363 -45.665 -13.482 1.00 9.99 90 VAL B CA 1
ATOM 2091 C C . VAL B 1 89 ? 15.971 -45.398 -14.950 1.00 11.39 90 VAL B C 1
ATOM 2092 O O . VAL B 1 89 ? 16.640 -45.961 -15.788 1.00 12.42 90 VAL B O 1
ATOM 2096 N N . TYR B 1 90 ? 14.936 -44.610 -15.215 1.00 10.78 91 TYR B N 1
ATOM 2097 C CA . TYR B 1 90 ? 14.553 -44.415 -16.635 1.00 9.22 91 TYR B CA 1
ATOM 2098 C C . TYR B 1 90 ? 15.679 -43.677 -17.366 1.00 10.91 91 TYR B C 1
ATOM 2099 O O . TYR B 1 90 ? 15.946 -43.998 -18.555 1.00 12.77 91 TYR B O 1
ATOM 2108 N N . ASN B 1 91 ? 16.327 -42.689 -16.695 1.00 11.04 92 ASN B N 1
ATOM 2109 C CA . ASN B 1 91 ? 17.407 -41.958 -17.349 1.00 10.58 92 ASN B CA 1
ATOM 2110 C C . ASN B 1 91 ? 18.563 -42.949 -17.628 1.00 11.96 92 ASN B C 1
ATOM 2111 O O . ASN B 1 91 ? 19.155 -42.863 -18.707 1.00 12.16 92 ASN B O 1
ATOM 2116 N N . LYS B 1 92 ? 18.966 -43.790 -16.656 1.00 11.93 93 LYS B N 1
ATOM 2117 C CA . LYS B 1 92 ? 20.064 -44.735 -16.939 1.00 13.17 93 LYS B CA 1
ATOM 2118 C C . LYS B 1 92 ? 19.717 -45.726 -18.042 1.00 12.37 93 LYS B C 1
ATOM 2119 O O . LYS B 1 92 ? 20.575 -46.043 -18.849 1.00 12.70 93 LYS B O 1
ATOM 2125 N N . ALA B 1 93 ? 18.431 -46.159 -18.109 1.00 10.96 94 ALA B N 1
ATOM 2126 C CA . ALA B 1 93 ? 18.062 -47.076 -19.202 1.00 9.77 94 ALA B CA 1
ATOM 2127 C C . ALA B 1 93 ? 18.126 -46.372 -20.520 1.00 11.97 94 ALA B C 1
ATOM 2128 O O . ALA B 1 93 ? 18.521 -46.995 -21.520 1.00 12.59 94 ALA B O 1
ATOM 2130 N N . ALA B 1 94 ? 17.656 -45.114 -20.568 1.00 12.33 95 ALA B N 1
ATOM 2131 C CA . ALA B 1 94 ? 17.713 -44.362 -21.855 1.00 11.23 95 ALA B CA 1
ATOM 2132 C C . ALA B 1 94 ? 19.144 -44.153 -22.277 1.00 12.99 95 ALA B C 1
ATOM 2133 O O . ALA B 1 94 ? 19.420 -44.312 -23.493 1.00 13.18 95 ALA B O 1
ATOM 2135 N N . GLU B 1 95 ? 20.028 -43.924 -21.315 1.00 12.70 96 GLU B N 1
ATOM 2136 C CA . GLU B 1 95 ? 21.475 -43.724 -21.692 1.00 13.68 96 GLU B CA 1
ATOM 2137 C C . GLU B 1 95 ? 22.027 -45.041 -22.212 1.00 13.63 96 GLU B C 1
ATOM 2138 O O . GLU B 1 95 ? 22.745 -45.040 -23.314 1.00 15.93 96 GLU B O 1
ATOM 2144 N N . PHE B 1 96 ? 21.711 -46.164 -21.548 1.00 13.12 97 PHE B N 1
ATOM 2145 C CA . PHE B 1 96 ? 22.171 -47.489 -21.951 1.00 12.95 97 PHE B CA 1
ATOM 2146 C C . PHE B 1 96 ? 21.679 -47.827 -23.366 1.00 13.60 97 PHE B C 1
ATOM 2147 O O . PHE B 1 96 ? 22.399 -48.493 -24.168 1.00 15.89 97 PHE B O 1
ATOM 2155 N N . GLN B 1 97 ? 20.455 -47.403 -23.706 1.00 11.63 98 GLN B N 1
ATOM 2156 C CA . GLN B 1 97 ? 19.869 -47.698 -25.008 1.00 11.96 98 GLN B CA 1
ATOM 2157 C C . GLN B 1 97 ? 20.202 -46.665 -26.060 1.00 13.19 98 GLN B C 1
ATOM 2158 O O . GLN B 1 97 ? 19.741 -46.803 -27.199 1.00 16.47 98 GLN B O 1
ATOM 2164 N N . GLY B 1 98 ? 20.963 -45.660 -25.678 1.00 13.25 99 GLY B N 1
ATOM 2165 C CA . GLY B 1 98 ? 21.369 -44.622 -26.655 1.00 14.61 99 GLY B CA 1
ATOM 2166 C C . GLY B 1 98 ? 20.316 -43.644 -27.093 1.00 15.94 99 GLY B C 1
ATOM 2167 O O . GLY B 1 98 ? 20.433 -42.991 -28.160 1.00 15.35 99 GLY B O 1
ATOM 2168 N N . GLU B 1 99 ? 19.228 -43.495 -26.302 1.00 13.48 100 GLU B N 1
ATOM 2169 C CA . GLU B 1 99 ? 18.089 -42.669 -26.696 1.00 13.53 100 GLU B CA 1
ATOM 2170 C C . GLU B 1 99 ? 18.269 -41.305 -26.126 1.00 14.03 100 GLU B C 1
ATOM 2171 O O . GLU B 1 99 ? 17.817 -40.965 -24.955 1.00 13.17 100 GLU B O 1
ATOM 2177 N N . LYS B 1 100 ? 19.007 -40.474 -26.844 1.00 15.63 101 LYS B N 1
ATOM 2178 C CA . LYS B 1 100 ? 19.392 -39.146 -26.318 1.00 16.08 101 LYS B CA 1
ATOM 2179 C C . LYS B 1 100 ? 18.264 -38.232 -25.968 1.00 13.55 101 LYS B C 1
ATOM 2180 O O . LYS B 1 100 ? 18.438 -37.529 -24.980 1.00 15.18 101 LYS B O 1
ATOM 2186 N N . GLU B 1 101 ? 17.134 -38.230 -26.697 1.00 14.66 102 GLU B N 1
ATOM 2187 C CA . GLU B 1 101 ? 15.980 -37.290 -26.362 1.00 14.54 102 GLU B CA 1
ATOM 2188 C C . GLU B 1 101 ? 15.416 -37.782 -25.007 1.00 12.52 102 GLU B C 1
ATOM 2189 O O . GLU B 1 101 ? 15.056 -36.928 -24.208 1.00 12.47 102 GLU B O 1
ATOM 2195 N N . ALA B 1 102 ? 15.325 -39.101 -24.817 1.00 12.87 103 ALA B N 1
ATOM 2196 C CA . ALA B 1 102 ? 14.795 -39.575 -23.495 1.00 11.99 103 ALA B CA 1
ATOM 2197 C C . ALA B 1 102 ? 15.730 -39.308 -22.360 1.00 12.38 103 ALA B C 1
ATOM 2198 O O . ALA B 1 102 ? 15.309 -39.063 -21.207 1.00 11.40 103 ALA B O 1
ATOM 2200 N N . VAL B 1 103 ? 17.059 -39.330 -22.623 1.00 12.11 104 VAL B N 1
ATOM 2201 C CA . VAL B 1 103 ? 18.017 -38.956 -21.541 1.00 11.15 104 VAL B CA 1
ATOM 2202 C C . VAL B 1 103 ? 17.677 -37.513 -21.189 1.00 11.16 104 VAL B C 1
ATOM 2203 O O . VAL B 1 103 ? 17.632 -37.190 -20.015 1.00 11.47 104 VAL B O 1
ATOM 2207 N N . ARG B 1 104 ? 17.462 -36.649 -22.178 1.00 10.54 105 ARG B N 1
ATOM 2208 C CA . ARG B 1 104 ? 17.202 -35.238 -21.903 1.00 11.13 105 ARG B CA 1
ATOM 2209 C C . ARG B 1 104 ? 15.897 -35.043 -21.147 1.00 11.99 105 ARG B C 1
ATOM 2210 O O . ARG B 1 104 ? 15.889 -34.361 -20.141 1.00 12.65 105 ARG B O 1
ATOM 2218 N N . THR B 1 105 ? 14.821 -35.663 -21.595 1.00 10.73 106 THR B N 1
ATOM 2219 C CA . THR B 1 105 ? 13.493 -35.377 -20.945 1.00 10.06 106 THR B CA 1
ATOM 2220 C C . THR B 1 105 ? 13.451 -35.981 -19.549 1.00 10.33 106 THR B C 1
ATOM 2221 O O . THR B 1 105 ? 12.809 -35.370 -18.691 1.00 10.87 106 THR B O 1
ATOM 2225 N N . THR B 1 106 ? 14.106 -37.120 -19.331 1.00 10.24 107 THR B N 1
ATOM 2226 C CA . THR B 1 106 ? 14.079 -37.598 -17.929 1.00 8.86 107 THR B CA 1
ATOM 2227 C C . THR B 1 106 ? 14.971 -36.773 -17.041 1.00 10.10 107 THR B C 1
ATOM 2228 O O . THR B 1 106 ? 14.612 -36.602 -15.872 1.00 10.73 107 THR B O 1
ATOM 2232 N N . HIS B 1 107 ? 16.187 -36.316 -17.519 1.00 11.37 108 HIS B N 1
ATOM 2233 C CA . HIS B 1 107 ? 17.050 -35.391 -16.776 1.00 11.57 108 HIS B CA 1
ATOM 2234 C C . HIS B 1 107 ? 16.263 -34.110 -16.461 1.00 11.33 108 HIS B C 1
ATOM 2235 O O . HIS B 1 107 ? 16.331 -33.683 -15.292 1.00 10.21 108 HIS B O 1
ATOM 2242 N N . TYR B 1 108 ? 15.552 -33.482 -17.423 1.00 9.18 109 TYR B N 1
ATOM 2243 C CA . TYR B 1 108 ? 14.794 -32.246 -17.129 1.00 10.08 109 TYR B CA 1
ATOM 2244 C C . TYR B 1 108 ? 13.830 -32.497 -16.017 1.00 11.84 109 TYR B C 1
ATOM 2245 O O . TYR B 1 108 ? 13.709 -31.707 -15.090 1.00 12.01 109 TYR B O 1
ATOM 2254 N N . ALA B 1 109 ? 13.042 -33.619 -16.137 1.00 11.78 110 ALA B N 1
ATOM 2255 C CA . ALA B 1 109 ? 12.053 -33.790 -15.081 1.00 9.97 110 ALA B CA 1
ATOM 2256 C C . ALA B 1 109 ? 12.682 -34.062 -13.722 1.00 9.95 110 ALA B C 1
ATOM 2257 O O . ALA B 1 109 ? 12.267 -33.421 -12.762 1.00 11.68 110 ALA B O 1
ATOM 2259 N N . LEU B 1 110 ? 13.712 -34.918 -13.692 1.00 11.39 111 LEU B N 1
ATOM 2260 C CA . LEU B 1 110 ? 14.337 -35.288 -12.399 1.00 11.73 111 LEU B CA 1
ATOM 2261 C C . LEU B 1 110 ? 14.896 -34.065 -11.702 1.00 10.88 111 LEU B C 1
ATOM 2262 O O . LEU B 1 110 ? 14.632 -33.918 -10.504 1.00 11.17 111 LEU B O 1
ATOM 2267 N N . GLU B 1 111 ? 15.552 -33.136 -12.416 1.00 12.26 112 GLU B N 1
ATOM 2268 C CA . GLU B 1 111 ? 16.106 -31.962 -11.651 1.00 13.87 112 GLU B CA 1
ATOM 2269 C C . GLU B 1 111 ? 15.011 -31.094 -11.055 1.00 12.69 112 GLU B C 1
ATOM 2270 O O . GLU B 1 111 ? 15.140 -30.512 -9.948 1.00 14.84 112 GLU B O 1
ATOM 2276 N N . ALA B 1 112 ? 13.843 -31.028 -11.701 1.00 11.90 113 ALA B N 1
ATOM 2277 C CA . ALA B 1 112 ? 12.722 -30.235 -11.177 1.00 11.16 113 ALA B CA 1
ATOM 2278 C C . ALA B 1 112 ? 12.021 -30.941 -10.055 1.00 11.12 113 ALA B C 1
ATOM 2279 O O . ALA B 1 112 ? 11.609 -30.290 -9.089 1.00 11.75 113 ALA B O 1
ATOM 2281 N N . GLU B 1 113 ? 11.906 -32.291 -10.114 1.00 10.13 114 GLU B N 1
ATOM 2282 C CA . GLU B 1 113 ? 11.207 -32.981 -9.018 1.00 10.71 114 GLU B CA 1
ATOM 2283 C C . GLU B 1 113 ? 11.990 -32.848 -7.733 1.00 10.50 114 GLU B C 1
ATOM 2284 O O . GLU B 1 113 ? 11.367 -32.823 -6.666 1.00 12.43 114 GLU B O 1
ATOM 2290 N N . LYS B 1 114 ? 13.343 -32.769 -7.821 1.00 12.06 115 LYS B N 1
ATOM 2291 C CA . LYS B 1 114 ? 14.052 -32.529 -6.531 1.00 13.44 115 LYS B CA 1
ATOM 2292 C C . LYS B 1 114 ? 13.615 -31.233 -5.908 1.00 11.55 115 LYS B C 1
ATOM 2293 O O . LYS B 1 114 ? 13.483 -31.161 -4.581 1.00 15.48 115 LYS B O 1
ATOM 2299 N N . ILE B 1 115 ? 13.358 -30.190 -6.684 1.00 11.40 116 ILE B N 1
ATOM 2300 C CA . ILE B 1 115 ? 12.933 -28.923 -6.086 1.00 11.99 116 ILE B CA 1
ATOM 2301 C C . ILE B 1 115 ? 11.491 -29.030 -5.564 1.00 11.79 116 ILE B C 1
ATOM 2302 O O . ILE B 1 115 ? 11.151 -28.579 -4.467 1.00 12.14 116 ILE B O 1
ATOM 2307 N N . HIS B 1 116 ? 10.598 -29.734 -6.334 1.00 12.03 117 HIS B N 1
ATOM 2308 C CA . HIS B 1 116 ? 9.207 -29.907 -5.913 1.00 12.37 117 HIS B CA 1
ATOM 2309 C C . HIS B 1 116 ? 9.067 -30.571 -4.549 1.00 12.19 117 HIS B C 1
ATOM 2310 O O . HIS B 1 116 ? 8.266 -30.126 -3.754 1.00 13.32 117 HIS B O 1
ATOM 2317 N N . ALA B 1 117 ? 9.827 -31.648 -4.332 1.00 13.04 118 ALA B N 1
ATOM 2318 C CA . ALA B 1 117 ? 9.812 -32.377 -3.077 1.00 13.19 118 ALA B CA 1
ATOM 2319 C C . ALA B 1 117 ? 10.209 -31.450 -1.949 1.00 15.09 118 ALA B C 1
ATOM 2320 O O . ALA B 1 117 ? 9.553 -31.484 -0.917 1.00 14.63 118 ALA B O 1
ATOM 2322 N N A GLU B 1 118 ? 11.209 -30.613 -2.141 0.50 15.08 119 GLU B N 1
ATOM 2323 N N B GLU B 1 118 ? 11.23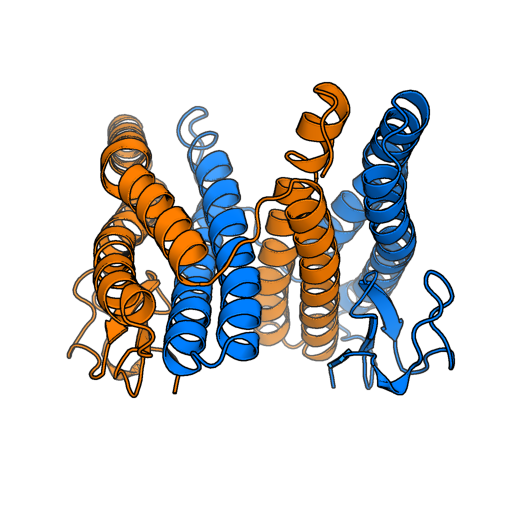1 -30.637 -2.149 0.50 14.93 119 GLU B N 1
ATOM 2324 C CA A GLU B 1 118 ? 11.596 -29.708 -1.011 0.50 15.90 119 GLU B CA 1
ATOM 2325 C CA B GLU B 1 118 ? 11.651 -29.714 -1.046 0.50 15.84 119 GLU B CA 1
ATOM 2326 C C A GLU B 1 118 ? 10.580 -28.609 -0.770 0.50 15.18 119 GLU B C 1
ATOM 2327 C C B GLU B 1 118 ? 10.628 -28.606 -0.787 0.50 15.08 119 GLU B C 1
ATOM 2328 O O A GLU B 1 118 ? 10.285 -28.261 0.381 0.50 16.42 119 GLU B O 1
ATOM 2329 O O B GLU B 1 118 ? 10.378 -28.254 0.371 0.50 16.61 119 GLU B O 1
ATOM 2340 N N . LEU B 1 119 ? 10.006 -28.042 -1.855 1.00 13.92 120 LEU B N 1
ATOM 2341 C CA . LEU B 1 119 ? 8.984 -27.003 -1.690 1.00 12.72 120 LEU B CA 1
ATOM 2342 C C . LEU B 1 119 ? 7.753 -27.610 -0.966 1.00 13.07 120 LEU B C 1
ATOM 2343 O O . LEU B 1 119 ? 7.153 -26.899 -0.105 1.00 16.17 120 LEU B O 1
ATOM 2348 N N . TYR B 1 120 ? 7.364 -28.855 -1.275 1.00 13.43 121 TYR B N 1
ATOM 2349 C CA . TYR B 1 120 ? 6.203 -29.418 -0.602 1.00 13.02 121 TYR B CA 1
ATOM 2350 C C . TYR B 1 120 ? 6.546 -29.723 0.873 1.00 14.58 121 TYR B C 1
ATOM 2351 O O . TYR B 1 120 ? 5.616 -29.636 1.688 1.00 15.27 121 TYR B O 1
ATOM 2360 N N . ARG B 1 121 ? 7.774 -30.148 1.114 1.00 14.35 122 ARG B N 1
ATOM 2361 C CA . ARG B 1 121 ? 8.164 -30.407 2.548 1.00 14.79 122 ARG B CA 1
ATOM 2362 C C . ARG B 1 121 ? 8.052 -29.060 3.260 1.00 18.50 122 ARG B C 1
ATOM 2363 O O . ARG B 1 121 ? 7.494 -29.063 4.420 1.00 18.33 122 ARG B O 1
ATOM 2371 N N . LYS B 1 122 ? 8.543 -27.972 2.669 1.00 17.62 123 LYS B N 1
ATOM 2372 C CA . LYS B 1 122 ? 8.489 -26.601 3.395 1.00 18.68 123 LYS B CA 1
ATOM 2373 C C . LYS B 1 122 ? 7.066 -26.179 3.586 1.00 18.95 123 LYS B C 1
ATOM 2374 O O . LYS B 1 122 ? 6.661 -25.670 4.653 1.00 19.09 123 LYS B O 1
ATOM 2380 N N . ALA B 1 123 ? 6.187 -26.374 2.569 1.00 15.84 124 ALA B N 1
ATOM 2381 C CA . ALA B 1 123 ? 4.818 -26.055 2.706 1.00 14.14 124 ALA B CA 1
ATOM 2382 C C . ALA B 1 123 ? 4.064 -26.871 3.744 1.00 14.87 124 ALA B C 1
ATOM 2383 O O . ALA B 1 123 ? 3.199 -26.316 4.391 1.00 17.24 124 ALA B O 1
ATOM 2385 N N . LYS B 1 124 ? 4.406 -28.166 3.889 1.00 15.17 125 LYS B N 1
ATOM 2386 C CA . LYS B 1 124 ? 3.689 -28.998 4.826 1.00 14.23 125 LYS B CA 1
ATOM 2387 C C . LYS B 1 124 ? 4.020 -28.573 6.284 1.00 16.93 125 LYS B C 1
ATOM 2388 O O . LYS B 1 124 ? 3.076 -28.589 7.076 1.00 19.78 125 LYS B O 1
ATOM 2394 N N . GLU B 1 125 ? 5.287 -28.171 6.505 1.00 18.83 126 GLU B N 1
ATOM 2395 C CA . GLU B 1 125 ? 5.691 -27.724 7.858 1.00 17.78 126 GLU B CA 1
ATOM 2396 C C . GLU B 1 125 ? 4.805 -26.541 8.215 1.00 18.51 126 GLU B C 1
ATOM 2397 O O . GLU B 1 125 ? 4.414 -26.407 9.435 1.00 21.39 126 GLU B O 1
ATOM 2403 N N . LYS B 1 126 ? 4.497 -25.598 7.244 1.00 18.43 127 LYS B N 1
ATOM 2404 C CA . LYS B 1 126 ? 3.565 -24.446 7.561 1.00 19.01 127 LYS B CA 1
ATOM 2405 C C . LYS B 1 126 ? 2.176 -24.857 7.687 1.00 21.40 127 LYS B C 1
ATOM 2406 O O . LYS B 1 126 ? 1.477 -24.528 8.636 1.00 21.83 127 LYS B O 1
ATOM 2412 N N . ALA B 1 127 ? 1.664 -25.724 6.761 1.00 18.36 128 ALA B N 1
ATOM 2413 C CA . ALA B 1 127 ? 0.264 -26.043 6.824 1.00 18.56 128 ALA B CA 1
ATOM 2414 C C . ALA B 1 127 ? -0.089 -26.922 8.026 1.00 19.34 128 ALA B C 1
ATOM 2415 O O . ALA B 1 127 ? -1.223 -26.843 8.446 1.00 21.91 128 ALA B O 1
ATOM 2417 N N . GLU B 1 128 ? 0.881 -27.654 8.545 1.00 21.61 129 GLU B N 1
ATOM 2418 C CA . GLU B 1 128 ? 0.697 -28.545 9.738 1.00 26.25 129 GLU B CA 1
ATOM 2419 C C . GLU B 1 128 ? 0.442 -27.575 10.912 1.00 26.86 129 GLU B C 1
ATOM 2420 O O . GLU B 1 128 ? -0.104 -28.069 11.914 1.00 28.46 129 GLU B O 1
ATOM 2426 N N . LYS B 1 129 ? 0.941 -26.320 10.876 1.00 27.32 130 LYS B N 1
ATOM 2427 C CA . LYS B 1 129 ? 0.748 -25.359 12.031 1.00 28.63 130 LYS B CA 1
ATOM 2428 C C . LYS B 1 129 ? -0.405 -24.436 11.752 1.00 28.69 130 LYS B C 1
ATOM 2429 O O . LYS B 1 129 ? -0.589 -23.413 12.418 1.00 29.25 130 LYS B O 1
ATOM 2435 N N . GLY B 1 130 ? -1.163 -24.750 10.684 1.00 27.57 131 GLY B N 1
ATOM 2436 C CA . GLY B 1 130 ? -2.256 -23.899 10.224 1.00 24.41 131 GLY B CA 1
ATOM 2437 C C . GLY B 1 130 ? -1.868 -22.593 9.573 1.00 24.28 131 GLY B C 1
ATOM 2438 O O . GLY B 1 130 ? -2.721 -21.678 9.553 1.00 26.60 131 GLY B O 1
ATOM 2439 N N . GLU B 1 131 ? -0.674 -22.505 8.968 1.00 20.38 132 GLU B N 1
ATOM 2440 C CA . GLU B 1 131 ? -0.223 -21.280 8.355 1.00 23.08 132 GLU B CA 1
ATOM 2441 C C . GLU B 1 131 ? -0.118 -21.572 6.850 1.00 22.68 132 GLU B C 1
ATOM 2442 O O . GLU B 1 131 ? 0.188 -22.680 6.452 1.00 22.49 132 GLU B O 1
ATOM 2448 N N . ASP B 1 132 ? -0.336 -20.537 6.090 1.00 24.67 133 ASP B N 1
ATOM 2449 C CA . ASP B 1 132 ? -0.065 -20.592 4.646 1.00 23.28 133 ASP B CA 1
ATOM 2450 C C . ASP B 1 132 ? 1.442 -20.324 4.506 1.00 26.39 133 ASP B C 1
ATOM 2451 O O . ASP B 1 132 ? 2.165 -19.874 5.442 1.00 27.06 133 ASP B O 1
ATOM 2456 N N . ILE B 1 133 ? 1.997 -20.696 3.366 1.00 23.33 134 ILE B N 1
ATOM 2457 C CA . ILE B 1 133 ? 3.387 -20.306 3.105 1.00 24.88 134 ILE B CA 1
ATOM 2458 C C . ILE B 1 133 ? 3.434 -18.846 2.677 1.00 27.22 134 ILE B C 1
ATOM 2459 O O . ILE B 1 133 ? 2.432 -18.265 2.312 1.00 26.97 134 ILE B O 1
ATOM 2464 N N . GLU B 1 134 ? 4.631 -18.258 2.794 1.00 29.20 135 GLU B N 1
ATOM 2465 C CA . GLU B 1 134 ? 4.917 -16.915 2.399 1.00 33.81 135 GLU B CA 1
ATOM 2466 C C . GLU B 1 134 ? 5.721 -17.093 1.110 1.00 36.48 135 GLU B C 1
ATOM 2467 O O . GLU B 1 134 ? 6.934 -17.366 1.118 1.00 39.45 135 GLU B O 1
ATOM 2473 N N . ILE B 1 135 ? 5.031 -17.154 0.008 1.00 38.14 136 ILE B N 1
ATOM 2474 C CA . ILE B 1 135 ? 5.708 -16.994 -1.306 1.00 40.76 136 ILE B CA 1
ATOM 2475 C C . ILE B 1 135 ? 4.914 -15.993 -2.147 1.00 39.51 136 ILE B C 1
ATOM 2476 O O . ILE B 1 135 ? 3.696 -16.146 -2.266 1.00 43.32 136 ILE B O 1
ATOM 2481 N N . LYS B 1 136 ? 5.561 -14.994 -2.732 1.00 38.20 137 LYS B N 1
ATOM 2482 C CA . LYS B 1 136 ? 4.854 -14.040 -3.592 1.00 37.89 137 LYS B CA 1
ATOM 2483 C C . LYS B 1 136 ? 4.631 -14.617 -5.023 1.00 35.87 137 LYS B C 1
ATOM 2484 O O . LYS B 1 136 ? 3.545 -14.458 -5.639 1.00 36.27 137 LYS B O 1
ATOM 2490 N N . LYS B 1 137 ? 5.699 -15.213 -5.555 1.00 30.10 138 LYS B N 1
ATOM 2491 C CA . LYS B 1 137 ? 5.723 -15.547 -6.998 1.00 27.33 138 LYS B CA 1
ATOM 2492 C C . LYS B 1 137 ? 6.407 -16.880 -7.134 1.00 23.25 138 LYS B C 1
ATOM 2493 O O . LYS B 1 137 ? 7.307 -17.144 -6.391 1.00 22.50 138 LYS B O 1
ATOM 2499 N N . VAL B 1 138 ? 5.985 -17.641 -8.152 1.00 20.41 139 VAL B N 1
ATOM 2500 C CA . VAL B 1 138 ? 6.687 -18.882 -8.541 1.00 17.22 139 VAL B CA 1
ATOM 2501 C C . VAL B 1 138 ? 6.990 -18.802 -10.008 1.00 16.93 139 VAL B C 1
ATOM 2502 O O . VAL B 1 138 ? 6.141 -18.398 -10.857 1.00 18.94 139 VAL B O 1
ATOM 2506 N N . TYR B 1 139 ? 8.259 -19.114 -10.351 1.00 15.58 140 TYR B N 1
ATOM 2507 C CA . TYR B 1 139 ? 8.686 -19.071 -11.750 1.00 14.51 140 TYR B CA 1
ATOM 2508 C C . TYR B 1 139 ? 8.942 -20.471 -12.258 1.00 12.42 140 TYR B C 1
ATOM 2509 O O . TYR B 1 139 ? 9.581 -21.294 -11.616 1.00 13.95 140 TYR B O 1
ATOM 2518 N N . ILE B 1 140 ? 8.410 -20.749 -13.446 1.00 13.41 141 ILE B N 1
ATOM 2519 C CA . ILE B 1 140 ? 8.611 -22.111 -14.025 1.00 11.79 141 ILE B CA 1
ATOM 2520 C C . ILE B 1 140 ? 9.212 -21.992 -15.422 1.00 11.88 141 ILE B C 1
ATOM 2521 O O . ILE B 1 140 ? 8.744 -21.186 -16.278 1.00 14.83 141 ILE B O 1
ATOM 2526 N N . CYS B 1 141 ? 10.282 -22.777 -15.714 1.00 11.31 142 CYS B N 1
ATOM 2527 C CA . CYS B 1 141 ? 10.884 -22.754 -17.042 1.00 10.35 142 CYS B CA 1
ATOM 2528 C C . CYS B 1 141 ? 9.958 -23.502 -18.015 1.00 14.60 142 CYS B C 1
ATOM 2529 O O . CYS B 1 141 ? 9.618 -24.652 -17.740 1.00 13.48 142 CYS B O 1
ATOM 2532 N N . PRO B 1 142 ? 9.557 -22.864 -19.135 1.00 13.60 143 PRO B N 1
ATOM 2533 C CA . PRO B 1 142 ? 8.659 -23.556 -20.112 1.00 14.58 143 PRO B CA 1
ATOM 2534 C C . PRO B 1 142 ? 9.377 -24.627 -20.942 1.00 14.96 143 PRO B C 1
ATOM 2535 O O . PRO B 1 142 ? 8.703 -25.351 -21.701 1.00 16.98 143 PRO B O 1
ATOM 2539 N N . ILE B 1 143 ? 10.708 -24.675 -20.907 1.00 15.61 144 ILE B N 1
ATOM 2540 C CA . ILE B 1 143 ? 11.527 -25.708 -21.610 1.00 15.64 144 ILE B CA 1
ATOM 2541 C C . ILE B 1 143 ? 11.655 -26.948 -20.812 1.00 16.24 144 ILE B C 1
ATOM 2542 O O . ILE B 1 143 ? 11.493 -28.044 -21.385 1.00 16.67 144 ILE B O 1
ATOM 2547 N N . CYS B 1 144 ? 12.010 -26.871 -19.514 1.00 12.96 145 CYS B N 1
ATOM 2548 C CA . CYS B 1 144 ? 12.341 -28.019 -18.763 1.00 14.00 145 CYS B CA 1
ATOM 2549 C C . CYS B 1 144 ? 11.464 -28.256 -17.487 1.00 15.33 145 CYS B C 1
ATOM 2550 O O . CYS B 1 144 ? 11.642 -29.273 -16.765 1.00 15.07 145 CYS B O 1
ATOM 2553 N N . GLY B 1 145 ? 10.731 -27.188 -17.120 1.00 13.02 146 GLY B N 1
ATOM 2554 C CA . GLY B 1 145 ? 9.991 -27.252 -15.886 1.00 13.90 146 GLY B CA 1
ATOM 2555 C C . GLY B 1 145 ? 10.763 -26.957 -14.633 1.00 14.09 146 GLY B C 1
ATOM 2556 O O . GLY B 1 145 ? 10.180 -27.034 -13.548 1.00 14.63 146 GLY B O 1
ATOM 2557 N N . TYR B 1 146 ? 12.014 -26.431 -14.719 1.00 13.76 147 TYR B N 1
ATOM 2558 C CA . TYR B 1 146 ? 12.658 -25.988 -13.539 1.00 14.30 147 TYR B CA 1
ATOM 2559 C C . TYR B 1 146 ? 11.823 -24.969 -12.804 1.00 13.44 147 TYR B C 1
ATOM 2560 O O . TYR B 1 146 ? 11.148 -24.107 -13.391 1.00 13.32 147 TYR B O 1
ATOM 2569 N N . THR B 1 147 ? 11.860 -25.048 -11.461 1.00 12.63 148 THR B N 1
ATOM 2570 C CA . THR B 1 147 ? 10.922 -24.331 -10.672 1.00 11.63 148 THR B CA 1
ATOM 2571 C C . THR B 1 147 ? 11.716 -23.514 -9.621 1.00 13.91 148 THR B C 1
ATOM 2572 O O . THR B 1 147 ? 12.633 -24.032 -8.965 1.00 14.95 148 THR B O 1
ATOM 2576 N N . ALA B 1 148 ? 11.315 -22.231 -9.511 1.00 15.63 149 ALA B N 1
ATOM 2577 C CA . ALA B 1 148 ? 12.041 -21.346 -8.522 1.00 16.69 149 ALA B CA 1
ATOM 2578 C C . ALA B 1 148 ? 11.033 -20.488 -7.837 1.00 17.21 149 ALA B C 1
ATOM 2579 O O . ALA B 1 148 ? 10.109 -19.974 -8.444 1.00 19.08 149 ALA B O 1
ATOM 2581 N N . VAL B 1 149 ? 11.227 -20.247 -6.543 1.00 19.46 150 VAL B N 1
ATOM 2582 C CA . VAL B 1 149 ? 10.311 -19.326 -5.844 1.00 21.51 150 VAL B CA 1
ATOM 2583 C C . VAL B 1 149 ? 10.945 -17.926 -5.595 1.00 24.52 150 VAL B C 1
ATOM 2584 O O . VAL B 1 149 ? 12.162 -17.818 -5.395 1.00 25.25 150 VAL B O 1
ATOM 2588 N N . ASP B 1 150 ? 10.081 -16.948 -5.783 1.00 23.99 151 ASP B N 1
ATOM 2589 C CA . ASP B 1 150 ? 10.253 -15.527 -5.471 1.00 29.23 151 ASP B CA 1
ATOM 2590 C C . ASP B 1 150 ? 11.184 -14.764 -6.377 1.00 29.96 151 ASP B C 1
ATOM 2591 O O . ASP B 1 150 ? 10.828 -13.625 -6.739 1.00 30.90 151 ASP B O 1
ATOM 2596 N N . GLU B 1 151 ? 12.325 -15.346 -6.821 1.00 29.74 152 GLU B N 1
ATOM 2597 C CA . GLU B 1 151 ? 13.066 -14.737 -7.960 1.00 32.69 152 GLU B CA 1
ATOM 2598 C C . GLU B 1 151 ? 13.469 -15.801 -9.024 1.00 29.98 152 GLU B C 1
ATOM 2599 O O . GLU B 1 151 ? 13.823 -16.860 -8.607 1.00 31.80 152 GLU B O 1
ATOM 2605 N N . ALA B 1 152 ? 13.389 -15.483 -10.337 1.00 29.93 153 ALA B N 1
ATOM 2606 C CA . ALA B 1 152 ? 13.923 -16.378 -11.384 1.00 27.68 153 ALA B CA 1
ATOM 2607 C C . ALA B 1 152 ? 15.472 -16.300 -11.383 1.00 29.40 153 ALA B C 1
ATOM 2608 O O . ALA B 1 152 ? 16.091 -15.216 -11.091 1.00 27.67 153 ALA B O 1
ATOM 2610 N N . PRO B 1 153 ? 16.134 -17.445 -11.661 1.00 26.83 154 PRO B N 1
ATOM 2611 C CA . PRO B 1 153 ? 17.610 -17.419 -11.690 1.00 25.37 154 PRO B CA 1
ATOM 2612 C C . PRO B 1 153 ? 18.012 -16.649 -12.942 1.00 21.75 154 PRO B C 1
ATOM 2613 O O . PRO B 1 153 ? 17.228 -16.497 -13.834 1.00 22.15 154 PRO B O 1
ATOM 2617 N N . GLU B 1 154 ? 19.283 -16.217 -13.084 1.00 21.29 155 GLU B N 1
ATOM 2618 C CA . GLU B 1 154 ? 19.578 -15.422 -14.245 1.00 20.32 155 GLU B CA 1
ATOM 2619 C C . GLU B 1 154 ? 19.441 -16.240 -15.549 1.00 17.81 155 GLU B C 1
ATOM 2620 O O . GLU B 1 154 ? 19.059 -15.732 -16.630 1.00 18.61 155 GLU B O 1
ATOM 2626 N N . TYR B 1 155 ? 19.722 -17.550 -15.393 1.00 17.21 156 TYR B N 1
ATOM 2627 C CA . TYR B 1 155 ? 19.420 -18.495 -16.495 1.00 16.34 156 TYR B CA 1
ATOM 2628 C C . TYR B 1 155 ? 19.072 -19.794 -15.790 1.00 13.84 156 TYR B C 1
ATOM 2629 O O . TYR B 1 155 ? 19.446 -20.053 -14.628 1.00 14.15 156 TYR B O 1
ATOM 2638 N N . CYS B 1 156 ? 18.282 -20.643 -16.536 1.00 12.91 157 CYS B N 1
ATOM 2639 C CA . CYS B 1 156 ? 17.889 -21.921 -15.904 1.00 13.51 157 CYS B CA 1
ATOM 2640 C C . CYS B 1 156 ? 19.133 -22.848 -15.826 1.00 12.41 157 CYS B C 1
ATOM 2641 O O . CYS B 1 156 ? 19.804 -23.076 -16.857 1.00 14.47 157 CYS B O 1
ATOM 2644 N N . PRO B 1 157 ? 19.393 -23.415 -14.702 1.00 13.56 158 PRO B N 1
ATOM 2645 C CA . PRO B 1 157 ? 20.574 -24.217 -14.536 1.00 14.30 158 PRO B CA 1
ATOM 2646 C C . PRO B 1 157 ? 20.466 -25.533 -15.218 1.00 16.28 158 PRO B C 1
ATOM 2647 O O . PRO B 1 157 ? 21.503 -26.202 -15.492 1.00 15.82 158 PRO B O 1
ATOM 2651 N N . VAL B 1 158 ? 19.219 -25.893 -15.587 1.00 13.34 159 VAL B N 1
ATOM 2652 C CA . VAL B 1 158 ? 19.036 -27.210 -16.228 1.00 13.04 159 VAL B CA 1
ATOM 2653 C C . VAL B 1 158 ? 19.121 -27.151 -17.781 1.00 13.82 159 VAL B C 1
ATOM 2654 O O . VAL B 1 158 ? 19.760 -28.023 -18.414 1.00 15.37 159 VAL B O 1
ATOM 2658 N N . CYS B 1 159 ? 18.477 -26.152 -18.414 1.00 15.06 160 CYS B N 1
ATOM 2659 C CA . CYS B 1 159 ? 18.477 -26.128 -19.864 1.00 12.54 160 CYS B CA 1
ATOM 2660 C C . CYS B 1 159 ? 19.189 -24.890 -20.426 1.00 14.13 160 CYS B C 1
ATOM 2661 O O . CYS B 1 159 ? 19.365 -24.784 -21.634 1.00 14.51 160 CYS B O 1
ATOM 2664 N N . GLY B 1 160 ? 19.491 -23.911 -19.594 1.00 14.10 161 GLY B N 1
ATOM 2665 C CA . GLY B 1 160 ? 20.207 -22.700 -20.131 1.00 14.49 161 GLY B CA 1
ATOM 2666 C C . GLY B 1 160 ? 19.286 -21.558 -20.431 1.00 15.48 161 GLY B C 1
ATOM 2667 O O . GLY B 1 160 ? 19.770 -20.431 -20.772 1.00 16.10 161 GLY B O 1
ATOM 2668 N N . ALA B 1 161 ? 17.969 -21.698 -20.401 1.00 13.59 162 ALA B N 1
ATOM 2669 C CA . ALA B 1 161 ? 17.136 -20.632 -20.860 1.00 13.45 162 ALA B CA 1
ATOM 2670 C C . ALA B 1 161 ? 17.267 -19.357 -20.021 1.00 13.88 162 ALA B C 1
ATOM 2671 O O . ALA B 1 161 ? 17.416 -19.407 -18.842 1.00 13.25 162 ALA B O 1
ATOM 2673 N N . PRO B 1 162 ? 17.164 -18.204 -20.696 1.00 16.09 163 PRO B N 1
ATOM 2674 C CA . PRO B 1 162 ? 17.306 -16.972 -19.908 1.00 18.16 163 PRO B CA 1
ATOM 2675 C C . PRO B 1 162 ? 16.110 -16.715 -18.962 1.00 17.89 163 PRO B C 1
ATOM 2676 O O . PRO B 1 162 ? 14.973 -17.112 -19.313 1.00 17.94 163 PRO B O 1
ATOM 2680 N N . LYS B 1 163 ? 16.349 -15.953 -17.888 1.00 19.20 164 LYS B N 1
ATOM 2681 C CA . LYS B 1 163 ? 15.351 -15.581 -16.887 1.00 22.92 164 LYS B CA 1
ATOM 2682 C C . LYS B 1 163 ? 14.053 -15.116 -17.534 1.00 21.31 164 LYS B C 1
ATOM 2683 O O . LYS B 1 163 ? 12.957 -15.363 -17.043 1.00 22.08 164 LYS B O 1
ATOM 2689 N N . GLU B 1 164 ? 14.178 -14.334 -18.652 1.00 21.38 165 GLU B N 1
ATOM 2690 C CA . GLU B 1 164 ? 13.038 -13.715 -19.361 1.00 24.22 165 GLU B CA 1
ATOM 2691 C C . GLU B 1 164 ? 12.036 -14.713 -19.924 1.00 23.72 165 GLU B C 1
ATOM 2692 O O . GLU B 1 164 ? 10.854 -14.332 -20.158 1.00 23.81 165 GLU B O 1
ATOM 2698 N N . LYS B 1 165 ? 12.451 -15.996 -20.103 1.00 18.95 166 LYS B N 1
ATOM 2699 C CA . LYS B 1 165 ? 11.442 -16.946 -20.579 1.00 20.50 166 LYS B CA 1
ATOM 2700 C C . LYS B 1 165 ? 10.733 -17.617 -19.525 1.00 16.75 166 LYS B C 1
ATOM 2701 O O . LYS B 1 165 ? 9.758 -18.276 -19.889 1.00 17.80 166 LYS B O 1
ATOM 2707 N N . PHE B 1 166 ? 11.124 -17.435 -18.262 1.00 16.67 167 PHE B N 1
ATOM 2708 C CA . PHE B 1 166 ? 10.305 -18.126 -17.229 1.00 16.18 167 PHE B CA 1
ATOM 2709 C C . PHE B 1 166 ? 8.829 -17.614 -17.215 1.00 19.90 167 PHE B C 1
ATOM 2710 O O . PHE B 1 166 ? 8.527 -16.419 -17.389 1.00 19.56 167 PHE B O 1
ATOM 2718 N N . VAL B 1 167 ? 7.937 -18.545 -16.934 1.00 17.03 168 VAL B N 1
ATOM 2719 C CA . VAL B 1 167 ? 6.510 -18.281 -16.743 1.00 18.59 168 VAL B CA 1
ATOM 2720 C C . VAL B 1 167 ? 6.255 -17.962 -15.310 1.00 18.70 168 VAL B C 1
ATOM 2721 O O . VAL B 1 167 ? 6.716 -18.625 -14.420 1.00 19.85 168 VAL B O 1
ATOM 2725 N N . VAL B 1 168 ? 5.508 -16.864 -15.048 1.00 18.88 169 VAL B N 1
ATOM 2726 C CA . VAL B 1 168 ? 5.399 -16.414 -13.671 1.00 19.85 169 VAL B CA 1
ATOM 2727 C C . VAL B 1 168 ? 3.983 -16.646 -13.128 1.00 21.38 169 VAL B C 1
ATOM 2728 O O . VAL B 1 168 ? 3.044 -16.321 -13.796 1.00 23.02 169 VAL B O 1
ATOM 2732 N N . PHE B 1 169 ? 3.878 -17.244 -11.980 1.00 20.20 170 PHE B N 1
ATOM 2733 C CA . PHE B 1 169 ? 2.638 -17.439 -11.237 1.00 21.34 170 PHE B CA 1
ATOM 2734 C C . PHE B 1 169 ? 2.663 -16.490 -10.037 1.00 22.77 170 PHE B C 1
ATOM 2735 O O . PHE B 1 169 ? 3.411 -16.665 -9.095 1.00 21.72 170 PHE B O 1
ATOM 2743 N N . GLU B 1 170 ? 1.792 -15.493 -10.127 1.00 26.95 171 GLU B N 1
ATOM 2744 C CA . GLU B 1 170 ? 1.644 -14.579 -8.993 1.00 31.96 171 GLU B CA 1
ATOM 2745 C C . GLU B 1 170 ? 0.183 -14.551 -8.533 1.00 33.87 171 GLU B C 1
ATOM 2746 O O . GLU B 1 170 ? -0.138 -13.813 -7.577 1.00 37.61 171 GLU B O 1
#

B-factor: mean 18.83, std 9.66, range [3.94, 66.78]

Sequence (340 aa):
VVKRTMTKKKFLEEAFAGESMAHMRYLIFAEKAEQEGFPNIAKLFRAIAYAEFVHAKNHFIALGKLGKTPENLQMGIEGETFEVEEMYPVYNKAAEFQGEKEAVRTTHYALEAEKIHAELYRKAKEKAEKGEDIEIKKVYICPICGYTAVDEAPEYCPVCGAPKEKFVVFEVVKRTMTKKFLEEEAFAGESMAHMRYLIFAEKAEQEGFPNIAKLFRAIAYAEFVHAKNHFIALGKLGKTPENLQMGIEGETFEVEEMYPVYNKAAEFQGEKEAVRTTHYALEAEKIHAEELYRKAKEKAEKGEDIEIKKVYICPICGYTAVDEAPEYCPVCGAPKEKFVVFE

Secondary structure (DSSP, 8-state):
----HHHHHHHHHHHHHHHHHHHHHHHHHHHHHHTT-HHHHHHHHHHHHHHHHHHHHHHHHTT----HHHHHHHHHHHHHHIIIIIHHHHHHHHHHHT-HHHHHHHHHHHHHHHHHHHHHHHHHHHHTTT-----S-EEE-TTT--EEES---SB-TTT--BGGG-EEE-/---SHHHHHHHHHHHHHHHHHHHHHHHHHHHHHHHT-HHHHHHHHHHHHHHHHHHHHHHHHTT----HHHHHHHHHHHHHHIIIIIHHHHHHHHHHTT-HHHHHHHHHHHHHHHHHHHHHHHHHHHHTTT-----S-EEE-TTT--EEESS--SB-TTT--BGGG-EEE-

Nearest PDB structures (foldseek):
  2hr5-assembly1_A  TM=1.004E+00  e=1.259E-26  Pyrococcus furiosus
  4di0-assembly1_B  TM=9.549E-01  e=2.891E-07  Burkholderia pseudomallei 1710b
  7o91-assembly1_A  TM=9.140E-01  e=5.503E-07  Sulfurisphaera tokodaii str. 7
  1j30-assembly1_B  TM=9.152E-01  e=8.788E-07  Sulfurisphaera tokodaii str. 7
  7o91-assembly2_B  TM=9.293E-01  e=9.878E-07  Sulfurisphaera tokodaii str. 7

Organism: NCBI:txid2261

Radius of gyration: 19.84 Å; Cα contacts (8 Å, |Δi|>4): 598; chains: 2; bounding box: 53×42×57 Å